Protein 4P6W (pdb70)

B-factor: mean 37.81, std 11.66, range [19.41, 96.84]

CATH classification: 1.10.565.10

Secondary structure (DSSP, 8-state):
---S--HHHHHHHHPPPPPP-----SS---HHHHHHHHHHHHHHHHHHHHHHHHTSTTGGGS-HHHHHHHHHHHHHHHHHHHHHHHHHHH-SSS-EEEETTEEE-TTGGGSTT-HHHHHHHHHHHHHHHHTT--HHHHHHHHHHHHTSEE-TT--TTHHHHHHHHHHHHHHHHHHHHHSSS-GGGHHHHHHHHHHHHHHHHHHHHHHHHHHHHHHH-TTS-----HHHHHHHHHHHHHHHHT--EE--SS--/--HHHHHHHS--

Solvent-accessible surface area: 13454 Å² total; per-residue (Å²): 183,115,176,92,121,53,41,10,47,62,1,76,126,36,36,57,150,72,50,137,14,66,18,73,89,101,72,115,55,47,11,119,62,2,28,27,22,35,26,84,5,10,2,104,30,2,67,27,8,2,161,9,0,28,43,3,68,23,2,134,115,5,74,38,43,4,8,12,20,0,3,7,8,1,13,23,6,4,28,6,0,17,10,0,22,32,3,27,140,107,36,121,70,53,29,0,27,19,0,45,51,0,62,2,68,126,127,45,2,104,39,91,75,9,122,90,27,3,79,70,30,15,80,0,12,66,24,0,106,143,10,92,2,30,87,54,0,4,2,0,0,10,0,2,3,0,2,10,8,8,24,107,130,21,17,140,25,55,143,57,0,72,113,13,34,124,56,2,30,152,16,0,21,48,3,7,103,71,60,176,53,99,89,98,80,35,201,105,26,43,103,59,0,2,78,3,7,9,29,1,23,115,10,15,89,50,15,6,94,48,18,23,115,12,57,106,49,201,110,33,78,21,115,38,19,101,3,5,24,42,0,0,80,33,2,45,66,41,72,94,122,34,52,45,92,92,38,50,55,68,115,240,104,6,62,43,1,94,123,19,7,98,98,178

Foldseek 3Di:
DDPDDALLVQLVVLDDDFDALPQDPVDDDAPQSLQQSLQVSLLVVLVSVLSSQVSRPLLVVFDPVQNVQLSLVQSLLLLLLVQLVCVLPPDPFQWTPSGPNDIGHPVNCPHPPRVVLSVLSSVNNVLCNVLVDDPSLSSLLSVLSSLFKAWPVGGPPRVSSVVSNVVSLVSNLVSLVVDDDDDVCSVVSSVSSLVSSQCSVVSSVVNLVVVLVVLPDPPSPHDHDPSVNVSNVVCVVCVVVVGMDGRHPPDD/DVVVVVVVVPDD

Nearest PDB structures (foldseek):
  4p6w-assembly1_A  TM=1.004E+00  e=7.792E-40  Homo s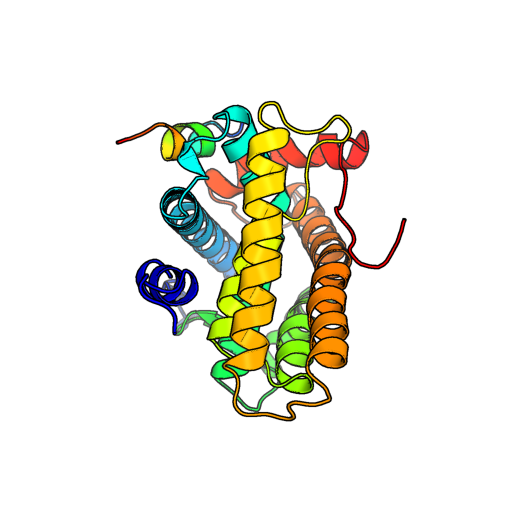apiens
  4udc-assembly1_A  TM=9.865E-01  e=4.405E-35  Homo sapiens
  6el9-assembly1_A  TM=9.871E-01  e=2.193E-34  Homo sapiens
  5nfp-assembly1_A  TM=9.874E-01  e=2.193E-34  Homo sapiens
  7prx-assembly1_A  TM=9.870E-01  e=2.537E-34  Homo sapiens

Sequence (264 aa):
PQLTPTLVSLLEVIEPEVLYAGYDSSVPDSTWRIMTTLNMLGGRQVIAAVKWAKAIPGFRNLHLDDQMTLLQYSWMALMAFALGWRSYRQSSANLLYFAPDLIINEQRMTLPCMYDQCKHMLYVSSELHRLQVSYEEYLCMKVLLLLSTIPKDGLKSQELFDEIRMTYIKELGAAIVAREGNSSQNWQRFYQLTKLLDSMHEVVENLLNYCFQTFLDKTMSIEFPEMLAEIITNQIPKYSNGNIKKLLFHQKANALLRYLLDKD

GO terms:
  GO:0005634 nucleus (C, IDA)
  GO:0001228 DNA-binding transcription activator activity, RNA polymerase II-specific (F, IDA)
  GO:0071385 cellular response to glucocorticoid stimulus (P, IDA)
  GO:1902895 positive regulation of miRNA transcription (P, IDA)
  GO:1990837 sequence-specific double-stranded DNA binding (F, IDA)
  GO:0019901 protein kinase binding (F, IPI)
  GO:0000977 RNA polymerase II transcription regulatory region sequence-specific DNA binding (F, IDA)
  GO:0000978 RNA polymerase II cis-regulatory region sequence-specific DNA binding (F, IDA)
  GO:0001227 DNA-binding transcription repressor activity, RNA polymerase II-specific (F, IDA)
  GO:0045944 positive regulation of transcription by RNA polymerase II (P, IDA)
  GO:0000122 negative regulation of transcription by RNA polymerase II (P, IDA)
  GO:0005515 protein binding (F, IPI)
  GO:0004879 nuclear receptor activity (F, IDA)
  GO:0005496 steroid binding (F, IDA)
  GO:0005737 cytoplasm (C, IDA)
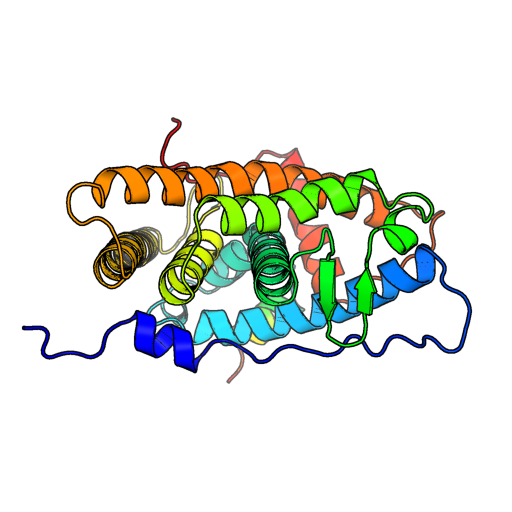  GO:0016607 nuclear speck (C, IDA)
  GO:0003700 DNA-binding transcription factor activity (F, IDA)
  GO:0006355 regulation of DNA-templated transcription (P, IDA)
  GO:0071383 cellular response to steroid hormone stimulus (P, IDA)
  GO:1990239 steroid hormone binding (F, IDA)

Organism: Homo sapiens (NCBI:txid9606)

Radius of gyration: 18.35 Å; Cα contacts (8 Å, |Δi|>4): 291; chains: 2; bounding box: 51×47×44 Å

InterPro domains:
  IPR000536 Nuclear hormone receptor, ligand-binding domain [PF00104] (558-735)
  IPR000536 Nuclear hormone receptor, ligand-binding domain [PS51843] (524-758)
  IPR000536 Nuclear hormone receptor, ligand-binding domain [SM00430] (565-729)
  IPR001409 Glucocorticoid receptor [PF02155] (26-401)
  IPR001409 Glucocorticoid receptor [PR00528] (26-46)
  IPR001409 Glucocorticoid receptor [PR00528] (76-96)
  IPR001409 Glucocorticoid receptor [PR00528] (109-129)
  IPR001409 Glucocorticoid receptor [PR00528] (275-296)
  IPR001409 Glucocorticoid receptor [PR00528] (322-340)
  IPR001409 Glucocorticoid receptor [PR00528] (382-401)
  IPR001628 Zinc finger, nuclear hormone receptor-type [PF00105] (420-487)
  IPR001628 Zinc finger, nuclear hormone receptor-type [PR00047] (421-437)
  IPR001628 Zinc finger, nuclear hormone receptor-type [PR00047] (437-452)
  IPR001628 Zinc finger, nuclear hormone receptor-type [PR00047] (470-478)
  IPR001628 Zinc finger, nuclear hormone receptor-type [PR00047] (478-486)
  IPR001628 Zinc finger, nuclear hormone receptor-type [PS00031] (421-447)
  IPR001628 Zinc finger, nuclear hormone receptor-type [PS51030] (418-493)
  IPR001628 Zinc finger, nuclear hormone receptor-type [SM00399] (418-489)
  IPR001723 Nuclear hormone receptor [PR00398] (482-492)
  IPR001723 Nuclear hormone receptor [PR00398] (566-587)

Structure (mmCIF, N/CA/C/O backbone):
data_4P6W
#
_entry.id   4P6W
#
_cell.length_a   130.218
_cell.length_b   130.218
_cell.length_c   130.218
_cell.angle_alpha   90.000
_cell.angle_beta   90.000
_cell.angle_gamma   90.000
#
_symmetry.space_group_name_H-M   'P 2 3'
#
loop_
_entity.id
_entity.type
_entity.pdbx_description
1 polymer 'Glucocorticoid receptor'
2 polymer 'Nuclear receptor coactivator 2'
3 non-polymer 'MOMETASONE FUROATE'
4 water water
#
loop_
_atom_site.group_PDB
_atom_site.id
_atom_site.type_symbol
_atom_site.label_atom_id
_atom_site.label_alt_id
_atom_site.label_comp_id
_atom_site.label_asym_id
_atom_site.label_entity_id
_atom_site.label_seq_id
_atom_site.pdbx_PDB_ins_code
_atom_site.Cartn_x
_atom_site.Cartn_y
_atom_site.Cartn_z
_atom_site.occupancy
_atom_site.B_iso_or_equiv
_atom_site.auth_seq_id
_atom_site.auth_comp_id
_atom_site.auth_asym_id
_atom_site.auth_atom_id
_atom_site.pdbx_PDB_model_num
ATOM 1 N N . PRO A 1 1 ? 5.371 -77.561 -64.429 1.00 64.48 526 PRO A N 1
ATOM 2 C CA . PRO A 1 1 ? 4.466 -76.961 -65.417 1.00 59.07 526 PRO A CA 1
ATOM 3 C C . PRO A 1 1 ? 4.625 -75.446 -65.526 1.00 55.67 526 PRO A C 1
ATOM 4 O O . PRO A 1 1 ? 3.735 -74.782 -66.058 1.00 56.84 526 PRO A O 1
ATOM 8 N N . GLN A 1 2 ? 5.732 -74.904 -65.025 1.00 49.00 527 GLN A N 1
ATOM 9 C CA . GLN A 1 2 ? 5.968 -73.470 -65.143 1.00 45.24 527 GLN A CA 1
ATOM 10 C C . GLN A 1 2 ? 6.729 -73.178 -66.431 1.00 41.29 527 GLN A C 1
ATOM 11 O O . GLN A 1 2 ? 7.772 -73.775 -66.697 1.00 38.20 527 GLN A O 1
ATOM 17 N N . LEU A 1 3 ? 6.196 -72.261 -67.232 1.00 37.86 528 LEU A N 1
ATOM 18 C CA . LEU A 1 3 ? 6.778 -71.962 -68.533 1.00 34.68 528 LEU A CA 1
ATOM 19 C C . LEU A 1 3 ? 7.558 -70.652 -68.514 1.00 31.57 528 LEU A C 1
ATOM 20 O O . LEU A 1 3 ? 8.076 -70.214 -69.540 1.00 34.75 528 LEU A O 1
ATOM 25 N N . THR A 1 4 ? 7.639 -70.035 -67.339 1.00 31.77 529 THR A N 1
ATOM 26 C CA . THR A 1 4 ? 8.356 -68.776 -67.163 1.00 34.28 529 THR A CA 1
ATOM 27 C C . THR A 1 4 ? 9.496 -68.956 -66.158 1.00 30.38 529 THR A C 1
ATOM 28 O O . THR A 1 4 ? 9.481 -69.906 -65.378 1.00 31.03 529 THR A O 1
ATOM 32 N N . PRO A 1 5 ? 10.493 -68.052 -66.178 1.00 31.21 530 PRO A N 1
ATOM 33 C CA . PRO A 1 5 ? 11.581 -68.178 -65.201 1.00 29.89 530 PRO A CA 1
ATOM 34 C C . PRO A 1 5 ? 11.095 -67.867 -63.791 1.00 33.16 530 PRO A C 1
ATOM 35 O O . PRO A 1 5 ? 10.245 -66.995 -63.628 1.00 27.80 530 PRO A O 1
ATOM 39 N N . THR A 1 6 ? 11.624 -68.562 -62.790 1.00 28.92 531 THR A N 1
ATOM 40 C CA . THR A 1 6 ? 11.240 -68.290 -61.411 1.00 30.76 531 THR A CA 1
ATOM 41 C C . THR A 1 6 ? 11.838 -66.969 -60.940 1.00 32.35 531 THR A C 1
ATOM 42 O O . THR A 1 6 ? 12.940 -66.598 -61.340 1.00 25.19 531 THR A O 1
ATOM 46 N N . LEU A 1 7 ? 11.105 -66.257 -60.092 1.00 28.15 532 LEU A N 1
ATOM 47 C CA . LEU A 1 7 ? 11.612 -65.018 -59.521 1.00 30.28 532 LEU A CA 1
ATOM 48 C C . LEU A 1 7 ? 12.863 -65.266 -58.692 1.00 31.63 532 LEU A C 1
ATOM 49 O O . LEU A 1 7 ? 13.787 -64.456 -58.696 1.00 31.42 532 LEU A O 1
ATOM 54 N N . VAL A 1 8 ? 12.895 -66.392 -57.989 1.00 27.80 533 VAL A N 1
ATOM 55 C CA . VAL A 1 8 ? 14.032 -66.696 -57.128 1.00 30.61 533 VAL A CA 1
ATOM 56 C C . VAL A 1 8 ? 15.307 -66.903 -57.953 1.00 33.53 533 VAL A C 1
ATOM 57 O O . VAL A 1 8 ? 16.403 -66.597 -57.485 1.00 29.09 533 VAL A O 1
ATOM 61 N N . SER A 1 9 ? 15.167 -67.391 -59.185 1.00 29.91 534 SER A N 1
ATOM 62 C CA . SER A 1 9 ? 16.332 -67.566 -60.046 1.00 31.34 534 SER A CA 1
ATOM 63 C C . SER A 1 9 ? 16.917 -66.198 -60.391 1.00 28.79 534 SER A C 1
ATOM 64 O O . SER A 1 9 ? 18.131 -66.052 -60.527 1.00 30.28 534 SER A O 1
ATOM 67 N N . LEU A 1 10 ? 16.052 -65.195 -60.513 1.00 24.38 535 LEU A N 1
ATOM 68 C CA . LEU A 1 10 ? 16.506 -63.823 -60.725 1.00 26.88 535 LEU A CA 1
ATOM 69 C C . LEU A 1 10 ? 17.188 -63.275 -59.475 1.00 31.98 535 LEU A C 1
ATOM 70 O O . LEU A 1 10 ? 18.220 -62.609 -59.565 1.00 26.34 535 LEU A O 1
ATOM 75 N N . LEU A 1 11 ? 16.592 -63.529 -58.313 1.00 27.29 536 LEU A N 1
ATOM 76 C CA . LEU A 1 11 ? 17.145 -63.034 -57.057 1.00 27.21 536 LEU A CA 1
ATOM 77 C C . LEU A 1 11 ? 18.554 -63.578 -56.844 1.00 27.07 536 LEU A C 1
ATOM 78 O O . LEU A 1 11 ? 19.417 -62.889 -56.304 1.00 28.93 536 LEU A O 1
ATOM 83 N N . GLU A 1 12 ? 18.783 -64.813 -57.282 1.00 26.53 537 GLU A N 1
ATOM 84 C CA . GLU A 1 12 ? 20.109 -65.416 -57.196 1.00 31.44 537 GLU A CA 1
ATOM 85 C C . GLU A 1 12 ? 21.121 -64.647 -58.040 1.00 33.59 537 GLU A C 1
ATOM 86 O O . GLU A 1 12 ? 22.282 -64.512 -57.661 1.00 30.82 537 GLU A O 1
ATOM 92 N N . VAL A 1 13 ? 20.670 -64.129 -59.177 1.00 30.54 538 VAL A N 1
ATOM 93 C CA . VAL A 1 13 ? 21.554 -63.425 -60.101 1.00 33.30 538 VAL A CA 1
ATOM 94 C C . VAL A 1 13 ? 21.916 -62.025 -59.603 1.00 31.77 538 VAL A C 1
ATOM 95 O O . VAL A 1 13 ? 23.059 -61.591 -59.742 1.00 34.41 538 VAL A O 1
ATOM 99 N N . ILE A 1 14 ? 20.961 -61.322 -59.001 1.00 28.11 539 ILE A N 1
ATOM 100 C CA . ILE A 1 14 ? 21.209 -59.943 -58.586 1.00 27.06 539 ILE A CA 1
ATOM 101 C C . ILE A 1 14 ? 21.762 -59.811 -57.164 1.00 28.95 539 ILE A C 1
ATOM 102 O O . ILE A 1 14 ? 22.042 -58.702 -56.712 1.00 30.86 539 ILE A O 1
ATOM 107 N N . GLU A 1 15 ? 21.922 -60.928 -56.461 1.00 27.93 540 GLU A N 1
ATOM 108 C CA . GLU A 1 15 ? 22.501 -60.891 -55.119 1.00 30.54 540 GLU A CA 1
ATOM 109 C C . GLU A 1 15 ? 23.953 -60.409 -55.181 1.00 31.99 540 GLU A C 1
ATOM 110 O O . GLU A 1 15 ? 24.789 -61.037 -55.829 1.00 34.64 540 GLU A O 1
ATOM 116 N N . PRO A 1 16 ? 24.256 -59.286 -54.511 1.00 35.21 541 PRO A N 1
ATOM 117 C CA . PRO A 1 16 ? 25.604 -58.708 -54.588 1.00 37.34 541 PRO A CA 1
ATOM 118 C C . PRO A 1 16 ? 26.667 -59.565 -53.904 1.00 35.74 541 PRO A C 1
ATOM 119 O O . PRO A 1 16 ? 26.361 -60.303 -52.968 1.00 32.71 541 PRO A O 1
ATOM 123 N N . GLU A 1 17 ? 27.904 -59.469 -54.382 1.00 37.95 542 GLU A N 1
ATOM 124 C CA . GLU A 1 17 ? 29.010 -60.220 -53.795 1.00 38.91 542 GLU A CA 1
ATOM 125 C C . GLU A 1 17 ? 29.378 -59.683 -52.418 1.00 32.52 542 GLU A C 1
ATOM 126 O O . GLU A 1 17 ? 29.112 -58.524 -52.103 1.00 32.50 542 GLU A O 1
ATOM 132 N N . VAL A 1 18 ? 29.996 -60.534 -51.606 1.00 35.73 543 VAL A N 1
ATOM 133 C CA . VAL A 1 18 ? 30.420 -60.152 -50.266 1.00 34.58 543 VAL A CA 1
ATOM 134 C C . VAL A 1 18 ? 31.572 -59.150 -50.326 1.00 31.99 543 VAL A C 1
ATOM 135 O O . VAL A 1 18 ? 32.548 -59.353 -51.046 1.00 34.42 543 VAL A O 1
ATOM 139 N N . LEU A 1 19 ? 31.442 -58.066 -49.570 1.00 29.47 544 LEU A N 1
ATOM 140 C CA . LEU A 1 19 ? 32.453 -57.016 -49.543 1.00 31.52 544 LEU A CA 1
ATOM 141 C C . LEU A 1 19 ? 33.472 -57.231 -48.429 1.00 34.31 544 LEU A C 1
ATOM 142 O O . LEU A 1 19 ? 33.162 -57.826 -47.395 1.00 28.05 544 LEU A O 1
ATOM 147 N N . TYR A 1 20 ? 34.687 -56.738 -48.647 1.00 32.99 545 TYR A N 1
ATOM 148 C CA . TYR A 1 20 ? 35.736 -56.794 -47.636 1.00 32.66 545 TYR A CA 1
ATOM 149 C C . TYR A 1 20 ? 35.724 -55.530 -46.788 1.00 31.60 545 TYR A C 1
ATOM 150 O O . TYR A 1 20 ? 35.395 -54.450 -47.274 1.00 30.62 545 TYR A O 1
ATOM 159 N N . ALA A 1 21 ? 36.079 -55.667 -45.516 1.00 29.42 546 ALA A N 1
ATOM 160 C CA . ALA A 1 21 ? 36.041 -54.537 -44.595 1.00 28.20 546 ALA A CA 1
ATOM 161 C C . ALA A 1 21 ? 37.289 -53.667 -44.714 1.00 31.19 546 ALA A C 1
ATOM 162 O O . ALA A 1 21 ? 37.244 -52.465 -44.452 1.00 30.95 546 ALA A O 1
ATOM 164 N N . GLY A 1 22 ? 38.399 -54.277 -45.113 1.00 33.50 547 GLY A N 1
ATOM 165 C CA . GLY A 1 22 ? 39.666 -53.574 -45.181 1.00 35.55 547 GLY A CA 1
ATOM 166 C C . GLY A 1 22 ? 40.226 -53.313 -43.794 1.00 40.52 547 GLY A C 1
ATOM 167 O O . GLY A 1 22 ? 40.915 -52.319 -43.567 1.00 37.11 547 GLY A O 1
ATOM 168 N N . TYR A 1 23 ? 39.925 -54.215 -42.866 1.00 33.48 548 TYR A N 1
ATOM 169 C CA . TYR A 1 23 ? 40.362 -54.083 -41.480 1.00 36.83 548 TYR A CA 1
ATOM 170 C C . TYR A 1 23 ? 41.842 -54.418 -41.327 1.00 37.27 548 TYR A C 1
ATOM 171 O O . TYR A 1 23 ? 42.299 -55.480 -41.754 1.00 36.59 548 TYR A O 1
ATOM 180 N N . ASP A 1 24 ? 42.587 -53.506 -40.712 1.00 39.78 549 ASP A N 1
ATOM 181 C CA . ASP A 1 24 ? 43.995 -53.738 -40.412 1.00 38.48 549 ASP A CA 1
ATOM 182 C C . ASP A 1 24 ? 44.130 -54.556 -39.133 1.00 39.56 549 ASP A C 1
ATOM 183 O O . ASP A 1 24 ? 43.802 -54.079 -38.046 1.00 39.22 549 ASP A O 1
ATOM 188 N N . SER A 1 25 ? 44.610 -55.787 -39.265 1.00 39.32 550 SER A N 1
ATOM 189 C CA . SER A 1 25 ? 44.728 -56.682 -38.119 1.00 45.09 550 SER A CA 1
ATOM 190 C C . SER A 1 25 ? 46.171 -56.816 -37.631 1.00 42.09 550 SER A C 1
ATOM 191 O O . SER A 1 25 ? 46.473 -57.675 -36.802 1.00 43.28 550 SER A O 1
ATOM 194 N N . SER A 1 26 ? 47.058 -55.968 -38.145 1.00 44.44 551 SER A N 1
ATOM 195 C CA . SER A 1 26 ? 48.458 -55.983 -37.724 1.00 47.22 551 SER A CA 1
ATOM 196 C C . SER A 1 26 ? 48.646 -55.146 -36.461 1.00 47.30 551 SER A C 1
ATOM 197 O O . SER A 1 26 ? 49.739 -55.071 -35.903 1.00 49.53 551 SER A O 1
ATOM 200 N N . VAL A 1 27 ? 47.559 -54.523 -36.022 1.00 42.05 552 VAL A N 1
ATOM 201 C CA . VAL A 1 27 ? 47.555 -53.645 -34.862 1.00 43.83 552 VAL A CA 1
ATOM 202 C C . VAL A 1 27 ? 46.465 -54.143 -33.908 1.00 42.09 552 VAL A C 1
ATOM 203 O O . VAL A 1 27 ? 45.439 -54.642 -34.366 1.00 40.34 552 VAL A O 1
ATOM 207 N N . PRO A 1 28 ? 46.695 -54.053 -32.582 1.00 40.38 553 PRO A N 1
ATOM 208 C CA . PRO A 1 28 ? 45.708 -54.552 -31.612 1.00 36.51 553 PRO A CA 1
ATOM 209 C C . PRO A 1 28 ? 44.290 -54.021 -31.821 1.00 40.43 553 PRO A C 1
ATOM 210 O O . PRO A 1 28 ? 44.104 -52.867 -32.214 1.00 35.82 553 PRO A O 1
ATOM 214 N N . ASP A 1 29 ? 43.304 -54.875 -31.560 1.00 37.63 554 ASP A N 1
ATOM 215 C CA . ASP A 1 29 ? 41.904 -54.502 -31.695 1.00 36.10 554 ASP A CA 1
ATOM 216 C C . ASP A 1 29 ? 41.511 -53.430 -30.695 1.00 39.81 554 ASP A C 1
ATOM 217 O O . ASP A 1 29 ? 42.156 -53.246 -29.664 1.00 36.76 554 ASP A O 1
ATOM 222 N N . SER A 1 30 ? 40.439 -52.727 -31.025 1.00 32.84 555 SER A N 1
ATOM 223 C CA . SER A 1 30 ? 39.779 -51.813 -30.112 1.00 32.88 555 SER A CA 1
ATOM 224 C C . SER A 1 30 ? 38.336 -51.747 -30.565 1.00 34.76 555 SER A C 1
ATOM 225 O O . SER A 1 30 ? 38.050 -51.933 -31.748 1.00 34.08 555 SER A O 1
ATOM 228 N N . THR A 1 31 ? 37.424 -51.495 -29.638 1.00 35.15 556 THR A N 1
ATOM 229 C CA . THR A 1 31 ? 36.017 -51.424 -29.989 1.00 36.55 556 THR A CA 1
ATOM 230 C C . THR A 1 31 ? 35.774 -50.292 -30.988 1.00 38.33 556 THR A C 1
ATOM 231 O O . THR A 1 31 ? 35.048 -50.467 -31.967 1.00 35.28 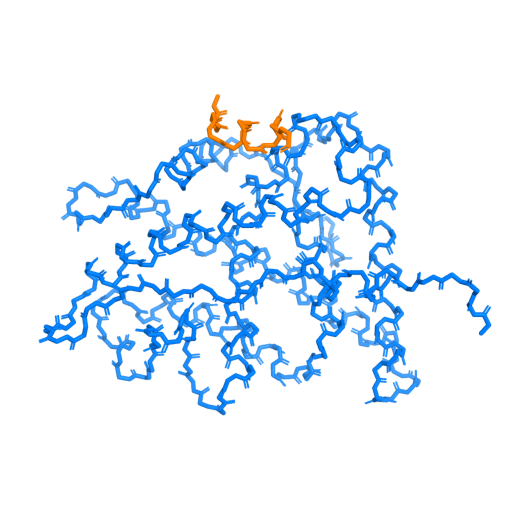556 THR A O 1
ATOM 235 N N . TRP A 1 32 ? 36.407 -49.146 -30.748 1.00 35.28 557 TRP A N 1
ATOM 236 C CA . TRP A 1 32 ? 36.255 -47.980 -31.619 1.00 34.27 557 TRP A CA 1
ATOM 237 C C . TRP A 1 32 ? 36.653 -48.275 -33.058 1.00 31.15 557 TRP A C 1
ATOM 238 O O . TRP A 1 32 ? 35.941 -47.913 -33.995 1.00 35.58 557 TRP A O 1
ATOM 249 N N . ARG A 1 33 ? 37.796 -48.929 -33.227 1.00 27.56 558 ARG A N 1
ATOM 250 C CA . ARG A 1 33 ? 38.312 -49.233 -34.552 1.00 31.34 558 ARG A CA 1
ATOM 251 C C . ARG A 1 33 ? 37.384 -50.185 -35.296 1.00 36.78 558 ARG A C 1
ATOM 252 O O . ARG A 1 33 ? 37.096 -49.991 -36.477 1.00 28.86 558 ARG A O 1
ATOM 260 N N . ILE A 1 34 ? 36.916 -51.211 -34.593 1.00 32.46 559 ILE A N 1
ATOM 261 C CA . ILE A 1 34 ? 36.018 -52.194 -35.183 1.00 31.00 559 ILE A CA 1
ATOM 262 C C . ILE A 1 34 ? 34.690 -51.565 -35.598 1.00 28.75 559 ILE A C 1
ATOM 263 O O . ILE A 1 34 ? 34.221 -51.783 -36.715 1.00 34.60 559 ILE A O 1
ATOM 268 N N . MET A 1 35 ? 34.096 -50.775 -34.708 1.00 27.77 560 MET A N 1
ATOM 269 C CA . MET A 1 35 ? 32.818 -50.128 -34.992 1.00 30.43 560 MET A CA 1
ATOM 270 C C . MET A 1 35 ? 32.906 -49.170 -36.177 1.00 34.56 560 MET A C 1
ATOM 271 O O . MET A 1 35 ? 32.032 -49.163 -37.044 1.00 30.05 560 MET A O 1
ATOM 276 N N . THR A 1 36 ? 33.961 -48.362 -36.217 1.00 31.16 561 THR A N 1
ATOM 277 C CA . THR A 1 36 ? 34.158 -47.442 -37.332 1.00 31.11 561 THR A CA 1
ATOM 278 C C . THR A 1 36 ? 34.299 -48.207 -38.643 1.00 29.28 561 THR A C 1
ATOM 279 O O . THR A 1 36 ? 33.658 -47.871 -39.639 1.00 30.40 561 THR A O 1
ATOM 283 N N . THR A 1 37 ? 35.127 -49.246 -38.630 1.00 25.12 562 THR A N 1
ATOM 284 C CA . THR A 1 37 ? 35.356 -50.059 -39.817 1.00 29.27 562 THR A CA 1
ATOM 285 C C . THR A 1 37 ? 34.064 -50.724 -40.294 1.00 34.54 562 THR A C 1
ATOM 286 O O . THR A 1 37 ? 33.818 -50.833 -41.496 1.00 30.07 562 THR A O 1
ATOM 290 N N . LEU A 1 38 ? 33.235 -51.153 -39.350 1.00 29.46 563 LEU A N 1
ATOM 291 C CA . LEU A 1 38 ? 31.971 -51.796 -39.694 1.00 30.62 563 LEU A CA 1
ATOM 292 C C . LEU A 1 38 ? 30.970 -50.782 -40.241 1.00 29.37 563 LEU A C 1
ATOM 293 O O . LEU A 1 38 ? 30.211 -51.091 -41.157 1.00 29.71 563 LEU A O 1
ATOM 298 N N . ASN A 1 39 ? 30.974 -49.575 -39.684 1.00 26.43 564 ASN A N 1
ATOM 299 C CA . ASN A 1 39 ? 30.127 -48.501 -40.193 1.00 31.76 564 ASN A CA 1
ATOM 300 C C . ASN A 1 39 ? 30.453 -48.162 -41.642 1.00 31.58 564 ASN A C 1
ATOM 301 O O . ASN A 1 39 ? 29.554 -47.971 -42.458 1.00 28.33 564 AS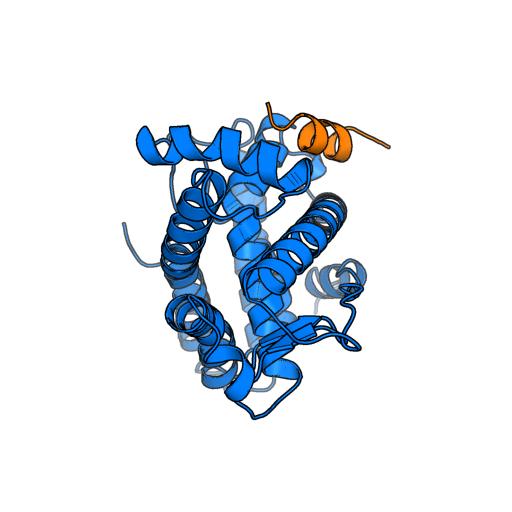N A O 1
ATOM 306 N N . MET A 1 40 ? 31.742 -48.087 -41.958 1.00 31.77 565 MET A N 1
ATOM 307 C CA . MET A 1 40 ? 32.169 -47.793 -43.321 1.00 30.45 565 MET A CA 1
ATOM 308 C C . MET A 1 40 ? 31.791 -48.941 -44.250 1.00 31.50 565 MET A C 1
ATOM 309 O O . MET A 1 40 ? 31.339 -48.716 -45.371 1.00 28.87 565 MET A O 1
ATOM 314 N N . LEU A 1 41 ? 31.972 -50.171 -43.776 1.00 29.62 566 LEU A N 1
ATOM 315 C CA . LEU A 1 41 ? 31.560 -51.348 -44.533 1.00 28.60 566 LEU A CA 1
ATOM 316 C C . LEU A 1 41 ? 30.052 -51.318 -44.762 1.00 28.14 566 LEU A C 1
ATOM 317 O O . LEU A 1 41 ? 29.576 -51.605 -45.860 1.00 29.08 566 LEU A O 1
ATOM 322 N N . GLY A 1 42 ? 29.312 -50.953 -43.720 1.00 28.79 567 GLY A N 1
ATOM 323 C CA . GLY A 1 42 ? 27.864 -50.868 -43.787 1.00 29.34 567 GLY A CA 1
ATOM 324 C C . GLY A 1 42 ? 27.394 -49.883 -44.834 1.00 30.65 567 GLY A C 1
ATOM 325 O O . GLY A 1 42 ? 26.469 -50.170 -45.591 1.00 28.20 567 GLY A O 1
ATOM 326 N N . GLY A 1 43 ? 28.038 -48.720 -44.878 1.00 26.71 568 GLY A N 1
ATOM 327 C CA . GLY A 1 43 ? 27.726 -47.709 -45.873 1.00 28.55 568 GLY A CA 1
ATOM 328 C C . GLY A 1 43 ? 27.814 -48.257 -47.286 1.00 27.46 568 GLY A C 1
ATOM 329 O O . GLY A 1 43 ? 26.939 -48.011 -48.113 1.00 29.98 568 GLY A O 1
ATOM 330 N N . ARG A 1 44 ? 28.865 -49.022 -47.557 1.00 25.65 569 ARG A N 1
ATOM 331 C CA . ARG A 1 44 ? 29.076 -49.603 -48.877 1.00 26.44 569 ARG A CA 1
ATOM 332 C C . ARG A 1 44 ? 28.102 -50.747 -49.164 1.00 31.71 569 ARG A C 1
ATOM 333 O O . ARG A 1 44 ? 27.682 -50.942 -50.305 1.00 25.02 569 ARG A O 1
ATOM 341 N N . GLN A 1 45 ? 27.746 -51.503 -48.131 1.00 26.18 570 GLN A N 1
ATOM 342 C CA . GLN A 1 45 ? 26.771 -52.576 -48.294 1.00 26.85 570 GLN A CA 1
ATOM 343 C C . GLN A 1 45 ? 25.395 -52.006 -48.623 1.00 22.90 570 GLN A C 1
ATOM 344 O O . GLN A 1 45 ? 24.648 -52.577 -49.420 1.00 27.45 570 GLN A O 1
ATOM 350 N N . VAL A 1 46 ? 25.068 -50.878 -48.002 1.00 22.73 571 VAL A N 1
ATOM 351 C CA . VAL A 1 46 ? 23.788 -50.220 -48.232 1.00 27.21 571 VAL A CA 1
ATOM 352 C C . VAL A 1 46 ? 23.731 -49.642 -49.646 1.00 30.50 571 VAL A C 1
ATOM 353 O O . VAL A 1 46 ? 22.698 -49.711 -50.308 1.00 27.67 571 VAL A O 1
ATOM 357 N N . ILE A 1 47 ? 24.845 -49.088 -50.116 1.00 27.67 572 ILE A N 1
ATOM 358 C CA . ILE A 1 47 ? 24.920 -48.602 -51.491 1.00 28.56 572 ILE A CA 1
ATOM 359 C C . ILE A 1 47 ? 24.686 -49.758 -52.463 1.00 27.68 572 ILE A C 1
ATOM 360 O O . ILE A 1 47 ? 23.938 -49.626 -53.433 1.00 27.65 572 ILE A O 1
ATOM 365 N N . ALA A 1 48 ? 25.309 -50.897 -52.183 1.00 24.34 573 ALA A N 1
ATOM 366 C CA . ALA A 1 48 ? 25.111 -52.097 -52.988 1.00 27.42 573 ALA A CA 1
ATOM 367 C C . ALA A 1 48 ? 23.659 -52.579 -52.915 1.00 28.00 573 ALA A C 1
ATOM 368 O O . ALA A 1 48 ? 23.141 -53.166 -53.867 1.00 26.83 573 ALA A O 1
ATOM 370 N N . ALA A 1 49 ? 23.007 -52.324 -51.786 1.00 27.59 574 ALA A N 1
ATOM 371 C CA . ALA A 1 49 ? 21.618 -52.724 -51.594 1.00 29.47 574 ALA A CA 1
ATOM 372 C C . ALA A 1 49 ? 20.668 -51.889 -52.451 1.00 31.01 574 ALA A C 1
ATOM 373 O O . ALA A 1 49 ? 19.627 -52.376 -52.888 1.00 26.93 574 ALA A O 1
ATOM 375 N N . VAL A 1 50 ? 21.026 -50.630 -52.687 1.00 28.51 575 VAL A N 1
ATOM 376 C CA . VAL A 1 50 ? 20.228 -49.772 -53.558 1.00 28.76 575 VAL A CA 1
ATOM 377 C C . VAL A 1 50 ? 20.203 -50.332 -54.975 1.00 30.98 575 VAL A C 1
ATOM 378 O O . VAL A 1 50 ? 19.138 -50.450 -55.584 1.00 33.31 575 VAL A O 1
ATOM 382 N N . LYS A 1 51 ? 21.378 -50.685 -55.490 1.00 29.62 576 LYS A N 1
ATOM 383 C CA . LYS A 1 51 ? 21.490 -51.289 -56.814 1.00 31.36 576 LYS A CA 1
ATOM 384 C C . LYS A 1 51 ? 20.714 -52.601 -56.879 1.00 32.11 576 LYS A C 1
ATOM 385 O O . LYS A 1 51 ? 20.057 -52.902 -57.877 1.00 29.90 576 LYS A O 1
ATOM 391 N N . TRP A 1 52 ? 20.802 -53.375 -55.804 1.00 26.24 577 TRP A N 1
ATOM 392 C CA . TRP A 1 52 ? 20.057 -54.620 -55.672 1.00 26.74 577 TRP A CA 1
ATOM 393 C C . TRP A 1 52 ? 18.550 -54.377 -55.758 1.00 25.29 577 TRP A C 1
ATOM 394 O O . TRP A 1 52 ? 17.858 -55.011 -56.554 1.00 28.47 577 TRP A O 1
ATOM 405 N N . ALA A 1 53 ? 18.054 -53.449 -54.946 1.00 24.56 578 ALA A N 1
ATOM 406 C CA . ALA A 1 53 ? 16.629 -53.131 -54.920 1.00 26.57 578 ALA A CA 1
ATOM 407 C C . ALA A 1 53 ? 16.119 -52.704 -56.294 1.00 31.07 578 ALA A C 1
ATOM 408 O O . ALA A 1 53 ? 15.042 -53.120 -56.717 1.00 26.53 578 ALA A O 1
ATOM 410 N N . LYS A 1 54 ? 16.899 -51.889 -56.997 1.00 27.73 579 LYS A N 1
ATOM 411 C CA . LYS A 1 54 ? 16.491 -51.397 -58.309 1.00 28.78 579 LYS A CA 1
ATOM 412 C C . LYS A 1 54 ? 16.405 -52.515 -59.347 1.00 27.60 579 LYS A C 1
ATOM 413 O O . LYS A 1 54 ? 15.784 -52.345 -60.394 1.00 29.34 579 LYS A O 1
ATOM 419 N N . ALA A 1 55 ? 17.015 -53.657 -59.053 1.00 23.88 580 ALA A N 1
ATOM 420 C CA . ALA A 1 55 ? 16.981 -54.792 -59.970 1.00 28.47 580 ALA A CA 1
ATOM 421 C C . ALA A 1 55 ? 15.808 -55.732 -59.677 1.00 28.98 580 ALA A C 1
ATOM 422 O O . ALA A 1 55 ? 15.576 -56.692 -60.409 1.00 26.70 580 ALA A O 1
ATOM 424 N N . ILE A 1 56 ? 15.076 -55.457 -58.603 1.00 25.99 581 ILE A N 1
ATOM 425 C CA . ILE A 1 56 ? 13.865 -56.210 -58.283 1.00 27.65 581 ILE A CA 1
ATOM 426 C C . ILE A 1 56 ? 12.729 -55.717 -59.166 1.00 25.20 581 ILE A C 1
ATOM 427 O O . ILE A 1 56 ? 12.337 -54.554 -59.065 1.00 25.66 581 ILE A O 1
ATOM 432 N N . PRO A 1 57 ? 12.198 -56.591 -60.038 1.00 27.13 582 PRO A N 1
ATOM 433 C CA . PRO A 1 57 ? 11.173 -56.137 -60.989 1.00 30.27 582 PRO A CA 1
ATOM 434 C C . PRO A 1 57 ? 9.991 -55.464 -60.296 1.00 27.16 582 PRO A C 1
ATOM 435 O O . PRO A 1 57 ? 9.415 -56.017 -59.360 1.00 26.79 582 PRO A O 1
ATOM 439 N N . GLY A 1 58 ? 9.670 -54.252 -60.739 1.00 28.91 583 GLY A N 1
ATOM 440 C CA . GLY A 1 58 ? 8.586 -53.487 -60.154 1.00 27.88 583 GLY A CA 1
ATOM 441 C C . GLY A 1 58 ? 9.031 -52.402 -59.191 1.00 26.37 583 GLY A C 1
ATOM 442 O O . GLY A 1 58 ? 8.359 -51.380 -59.062 1.00 26.73 583 GLY A O 1
ATOM 443 N N . PHE A 1 59 ? 10.157 -52.615 -58.515 1.00 28.24 584 PHE A N 1
ATOM 444 C CA . PHE A 1 59 ? 10.614 -51.665 -57.502 1.00 25.61 584 PHE A CA 1
ATOM 445 C C . PHE A 1 59 ? 10.822 -50.270 -58.085 1.00 24.83 584 PHE A C 1
ATOM 446 O O . PHE A 1 59 ? 10.416 -49.277 -57.483 1.00 23.84 584 PHE A O 1
ATOM 454 N N . ARG A 1 60 ? 11.438 -50.197 -59.262 1.00 28.03 585 ARG A N 1
ATOM 455 C CA . ARG A 1 60 ? 11.698 -48.906 -59.896 1.00 34.51 585 ARG A CA 1
ATOM 456 C C . ARG A 1 60 ? 10.421 -48.220 -60.386 1.00 33.77 585 ARG A C 1
ATOM 457 O O . ARG A 1 60 ? 10.426 -47.020 -60.668 1.00 33.63 585 ARG A O 1
ATOM 465 N N . ASN A 1 61 ? 9.329 -48.975 -60.480 1.00 33.63 586 ASN A N 1
ATOM 466 C CA . ASN A 1 61 ? 8.048 -48.408 -60.895 1.00 32.44 586 ASN A CA 1
ATOM 467 C C . ASN A 1 61 ? 7.314 -47.731 -59.744 1.00 34.51 586 ASN A C 1
ATOM 468 O O . ASN A 1 61 ? 6.364 -46.976 -59.960 1.00 32.84 586 ASN A O 1
ATOM 473 N N . LEU A 1 62 ? 7.750 -48.006 -58.519 1.00 28.66 587 LEU A N 1
ATOM 474 C CA . LEU A 1 62 ? 7.209 -47.314 -57.357 1.00 29.15 587 LEU A CA 1
ATOM 475 C C . LEU A 1 62 ? 7.598 -45.843 -57.434 1.00 32.54 587 LEU A C 1
ATOM 476 O O . LEU A 1 62 ? 8.580 -45.493 -58.091 1.00 29.17 587 LEU A O 1
ATOM 481 N N . HIS A 1 63 ? 6.829 -44.985 -56.772 1.00 30.25 588 HIS A N 1
ATOM 482 C CA . HIS A 1 63 ? 7.190 -43.579 -56.677 1.00 33.22 588 HIS A CA 1
ATOM 483 C C . HIS A 1 63 ? 8.571 -43.463 -56.038 1.00 38.89 588 HIS A C 1
ATOM 484 O O . HIS A 1 63 ? 8.903 -44.231 -55.137 1.00 30.22 588 HIS A O 1
ATOM 491 N N . LEU A 1 64 ? 9.380 -42.519 -56.512 1.00 37.75 589 LEU A N 1
ATOM 492 C CA . LEU A 1 64 ? 10.752 -42.391 -56.024 1.00 38.81 589 LEU A CA 1
ATOM 493 C C . LEU A 1 64 ? 10.806 -42.158 -54.514 1.00 33.37 589 LEU A C 1
ATOM 494 O O . LEU A 1 64 ? 11.702 -42.661 -53.836 1.00 34.14 589 LEU A O 1
ATOM 499 N N . ASP A 1 65 ? 9.848 -41.396 -53.993 1.00 34.21 590 ASP A N 1
ATOM 500 C CA . ASP A 1 65 ? 9.738 -41.188 -52.552 1.00 39.05 590 ASP A CA 1
ATOM 501 C C . ASP A 1 65 ? 9.506 -42.510 -51.820 1.00 37.84 590 ASP A C 1
ATOM 502 O O . ASP A 1 65 ? 9.991 -42.702 -50.705 1.00 32.81 590 ASP A O 1
ATOM 507 N N . ASP A 1 66 ? 8.759 -43.415 -52.449 1.00 35.85 591 ASP A N 1
ATOM 508 C CA . ASP A 1 66 ? 8.490 -44.729 -51.868 1.00 34.10 591 ASP A CA 1
ATOM 509 C C . ASP A 1 66 ? 9.742 -45.597 -51.845 1.00 31.39 591 ASP A C 1
ATOM 510 O O . ASP A 1 66 ? 10.019 -46.266 -50.850 1.00 29.59 591 ASP A O 1
ATOM 515 N N . GLN A 1 67 ? 10.482 -45.596 -52.951 1.00 31.22 592 GLN A N 1
ATOM 516 C CA . GLN A 1 67 ? 11.733 -46.343 -53.039 1.00 32.37 592 GLN A CA 1
ATOM 517 C C . GLN A 1 67 ? 12.678 -45.899 -51.940 1.00 31.87 592 GLN A C 1
ATOM 518 O O . GLN A 1 67 ? 13.338 -46.712 -51.297 1.00 31.87 592 GLN A O 1
ATOM 524 N N . MET A 1 68 ? 12.732 -44.589 -51.738 1.00 32.82 593 MET A N 1
ATOM 525 C CA . MET A 1 68 ? 13.588 -44.001 -50.727 1.00 33.73 593 MET A CA 1
ATOM 526 C C . MET A 1 68 ? 13.140 -44.419 -49.340 1.00 33.97 593 MET A C 1
ATOM 527 O O . MET A 1 68 ? 13.941 -44.870 -48.523 1.00 31.31 593 MET A O 1
ATOM 532 N N . THR A 1 69 ? 11.845 -44.269 -49.094 1.00 32.62 594 THR A N 1
ATOM 533 C CA . THR A 1 69 ? 11.251 -44.577 -47.803 1.00 33.09 594 THR A CA 1
ATOM 534 C C . THR A 1 69 ? 11.482 -46.032 -47.390 1.00 31.22 594 THR A C 1
ATOM 535 O O . THR A 1 69 ? 11.830 -46.312 -46.241 1.00 31.36 594 THR A O 1
ATOM 539 N N . LEU A 1 70 ? 11.303 -46.953 -48.332 1.00 29.71 595 LEU A N 1
ATOM 540 C CA . LEU A 1 70 ? 11.460 -48.376 -48.048 1.00 28.47 595 LEU A CA 1
ATOM 541 C C . LEU A 1 70 ? 12.890 -48.717 -47.635 1.00 29.34 595 LEU A C 1
ATOM 542 O O . LEU A 1 70 ? 13.108 -49.473 -46.687 1.00 26.83 595 LEU A O 1
ATOM 547 N N . LEU A 1 71 ? 13.861 -48.150 -48.341 1.00 25.94 596 LEU A N 1
ATOM 548 C CA . LEU A 1 71 ? 15.262 -48.411 -48.039 1.00 26.03 596 LEU A CA 1
ATOM 549 C C . LEU A 1 71 ? 15.685 -47.759 -46.722 1.00 25.74 596 LEU A C 1
ATOM 550 O O . LEU A 1 71 ? 16.488 -48.320 -45.980 1.00 28.61 596 LEU A O 1
ATOM 555 N N . GLN A 1 72 ? 15.132 -46.586 -46.427 1.00 26.53 597 GLN A N 1
ATOM 556 C CA . GLN A 1 72 ? 15.400 -45.916 -45.153 1.00 31.44 597 GLN A CA 1
ATOM 557 C C . GLN A 1 72 ? 14.885 -46.720 -43.963 1.00 34.91 597 GLN A C 1
ATOM 558 O O . GLN A 1 72 ? 15.539 -46.791 -42.921 1.00 30.04 597 GLN A O 1
ATOM 564 N N . TYR A 1 73 ? 13.703 -47.309 -44.117 1.00 29.77 598 TYR A N 1
ATOM 565 C CA . TYR A 1 73 ? 13.082 -48.064 -43.034 1.00 31.43 598 TYR A CA 1
ATOM 566 C C . TYR A 1 73 ? 13.722 -49.432 -42.820 1.00 30.44 598 TYR A C 1
ATOM 567 O O . TYR A 1 73 ? 13.715 -49.951 -41.705 1.00 34.78 598 TYR A O 1
ATOM 576 N N . SER A 1 74 ? 14.276 -50.020 -43.875 1.00 26.29 599 SER A N 1
ATOM 577 C CA . SER A 1 74 ? 14.666 -51.423 -43.802 1.00 26.76 599 SER A CA 1
ATOM 578 C C . SER A 1 74 ? 16.162 -51.701 -43.933 1.00 23.28 599 SER A C 1
ATOM 579 O O . SER A 1 74 ? 16.567 -52.864 -43.913 1.00 24.77 599 SER A O 1
ATOM 582 N N . TRP A 1 75 ? 16.984 -50.662 -44.059 1.00 26.97 600 TRP A N 1
ATOM 583 C CA . TRP A 1 75 ? 18.407 -50.887 -44.308 1.00 25.20 600 TRP A CA 1
ATOM 584 C C . TRP A 1 75 ? 19.043 -51.741 -43.211 1.00 21.65 600 TRP A C 1
ATOM 585 O O . TRP A 1 75 ? 19.831 -52.638 -43.505 1.00 24.94 600 TRP A O 1
ATOM 596 N N . MET A 1 76 ? 18.677 -51.488 -41.957 1.00 23.49 601 MET A N 1
ATOM 597 C CA . MET A 1 76 ? 19.216 -52.269 -40.845 1.00 26.66 601 MET A CA 1
ATOM 598 C C . MET A 1 76 ? 18.733 -53.717 -40.907 1.00 24.64 601 MET A C 1
ATOM 599 O O . MET A 1 76 ? 19.501 -54.646 -40.643 1.00 23.53 601 MET A O 1
ATOM 604 N N . ALA A 1 77 ? 17.461 -53.903 -41.256 1.00 26.60 602 ALA A N 1
ATOM 605 C CA . ALA A 1 77 ? 16.899 -55.242 -41.413 1.00 27.20 602 ALA A CA 1
ATOM 606 C C . ALA A 1 77 ? 17.669 -56.025 -42.466 1.00 23.80 602 ALA A C 1
ATOM 607 O O . ALA A 1 77 ? 18.066 -57.171 -42.242 1.00 25.63 602 ALA A O 1
ATOM 609 N N . LEU A 1 78 ? 17.881 -55.390 -43.615 1.00 23.74 603 LEU A N 1
ATOM 610 C CA . LEU A 1 78 ? 18.619 -56.007 -44.710 1.00 22.29 603 LEU A CA 1
ATOM 611 C C . LEU A 1 78 ? 20.053 -56.348 -44.311 1.00 23.52 603 LEU A C 1
ATOM 612 O O . LEU A 1 78 ? 20.541 -57.441 -44.598 1.00 22.57 603 LEU A O 1
ATOM 617 N N . MET A 1 79 ? 20.726 -55.410 -43.651 1.00 26.29 604 MET A N 1
ATOM 618 C CA . MET A 1 79 ? 22.117 -55.620 -43.264 1.00 25.07 604 MET A CA 1
ATOM 619 C C . MET A 1 79 ? 22.246 -56.727 -42.216 1.00 22.32 604 MET A C 1
ATOM 620 O O . MET A 1 79 ? 23.113 -57.594 -42.329 1.00 22.17 604 MET A O 1
ATOM 625 N N . ALA A 1 80 ? 21.381 -56.699 -41.207 1.00 23.67 605 ALA A N 1
ATOM 626 C CA . ALA A 1 80 ? 21.431 -57.698 -40.141 1.00 22.90 605 ALA A CA 1
ATOM 627 C C . ALA A 1 80 ? 21.074 -59.097 -40.647 1.00 25.00 605 ALA A C 1
ATOM 628 O O . ALA A 1 80 ? 21.642 -60.094 -40.193 1.00 25.16 605 ALA A O 1
ATOM 630 N N . PHE A 1 81 ? 20.142 -59.172 -41.593 1.00 25.09 606 PHE A N 1
ATOM 631 C CA . PHE A 1 81 ? 19.708 -60.462 -42.115 1.00 20.37 606 PHE A CA 1
ATOM 632 C C . PHE A 1 81 ? 20.820 -61.105 -42.938 1.00 23.43 606 PHE A C 1
ATOM 633 O O . PHE A 1 81 ? 21.089 -62.301 -42.803 1.00 24.86 606 PHE A O 1
ATOM 641 N N . ALA A 1 82 ? 21.475 -60.307 -43.780 1.00 23.41 607 ALA A N 1
ATOM 642 C CA . ALA A 1 82 ? 22.596 -60.799 -44.577 1.00 23.62 607 ALA A CA 1
ATOM 643 C C . ALA A 1 82 ? 23.762 -61.216 -43.681 1.00 24.22 607 ALA A C 1
ATOM 644 O O . ALA A 1 82 ? 24.435 -62.212 -43.953 1.00 25.17 607 ALA A O 1
ATOM 646 N N . LEU A 1 83 ? 23.994 -60.449 -42.619 1.00 24.24 608 LEU A N 1
ATOM 647 C CA . LEU A 1 83 ? 25.012 -60.798 -41.631 1.00 27.33 608 LEU A CA 1
ATOM 648 C C . LEU A 1 83 ? 24.706 -62.153 -41.003 1.00 26.64 608 LEU A C 1
ATOM 649 O O . LEU A 1 83 ? 25.586 -63.006 -40.882 1.00 26.77 608 LEU A O 1
ATOM 654 N N . GLY A 1 84 ? 23.453 -62.337 -40.600 1.00 27.74 609 GLY A N 1
ATOM 655 C CA . GLY A 1 84 ? 23.008 -63.602 -40.047 1.00 27.07 609 GLY A CA 1
ATOM 656 C C . GLY A 1 84 ? 23.245 -64.750 -41.007 1.00 27.54 609 GLY A C 1
ATOM 657 O O . GLY A 1 84 ? 23.707 -65.818 -40.608 1.00 27.20 609 GLY A O 1
ATOM 658 N N . TRP A 1 85 ? 22.944 -64.530 -42.283 1.00 28.03 610 TRP A N 1
ATOM 659 C CA . TRP A 1 85 ? 23.113 -65.579 -43.280 1.00 25.84 610 TRP A CA 1
ATOM 660 C C . TRP A 1 85 ? 24.576 -65.976 -43.457 1.00 27.94 610 TRP A C 1
ATOM 661 O O . TRP A 1 85 ? 24.898 -67.161 -43.448 1.00 28.06 610 TRP A O 1
ATOM 672 N N . ARG A 1 86 ? 25.457 -64.992 -43.622 1.00 26.75 611 ARG A N 1
ATOM 673 C CA . ARG A 1 86 ? 26.882 -65.273 -43.775 1.00 27.03 611 ARG A CA 1
ATOM 674 C C . ARG A 1 86 ? 27.423 -66.028 -42.563 1.00 25.54 611 ARG A C 1
ATOM 675 O O . ARG A 1 86 ? 28.207 -66.967 -42.704 1.00 30.79 611 ARG A O 1
ATOM 683 N N . SER A 1 87 ? 26.991 -65.611 -41.378 1.00 26.49 612 SER A N 1
ATOM 684 C CA . SER A 1 87 ? 27.426 -66.236 -40.132 1.00 28.92 612 SER A CA 1
ATOM 685 C C . SER A 1 87 ? 26.942 -67.680 -40.056 1.00 35.74 612 SER A C 1
ATOM 686 O O . SER A 1 87 ? 27.693 -68.585 -39.690 1.00 32.23 612 SER A O 1
ATOM 689 N N . TYR A 1 88 ? 25.679 -67.879 -40.411 1.00 31.87 613 TYR A N 1
ATOM 690 C CA . TYR A 1 88 ? 25.066 -69.202 -40.442 1.00 30.41 613 TYR A CA 1
ATOM 691 C C . TYR A 1 88 ? 25.784 -70.135 -41.417 1.00 35.50 613 TYR A C 1
ATOM 692 O O . TYR A 1 88 ? 26.078 -71.284 -41.088 1.00 37.11 613 TYR A O 1
ATOM 701 N N . ARG A 1 89 ? 26.079 -69.631 -42.610 1.00 33.92 614 ARG A N 1
ATOM 702 C CA . ARG A 1 89 ? 26.700 -70.439 -43.654 1.00 36.62 614 ARG A CA 1
ATOM 703 C C . ARG A 1 89 ? 28.156 -70.763 -43.368 1.00 42.63 614 ARG A C 1
ATOM 704 O O . ARG A 1 89 ? 28.636 -71.846 -43.697 1.00 41.23 614 ARG A O 1
ATOM 712 N N . GLN A 1 90 ? 28.866 -69.821 -42.765 1.00 45.61 615 GLN A N 1
ATOM 713 C CA . GLN A 1 90 ? 30.309 -69.955 -42.661 1.00 51.46 615 GLN A CA 1
ATOM 714 C C . GLN A 1 90 ? 30.750 -70.952 -41.603 1.00 53.20 615 GLN A C 1
ATOM 715 O O . GLN A 1 90 ? 31.713 -71.690 -41.809 1.00 59.69 615 GLN A O 1
ATOM 721 N N . SER A 1 91 ? 30.054 -70.988 -40.475 1.00 54.58 616 SER A N 1
ATOM 722 C CA . SER A 1 91 ? 30.577 -71.747 -39.354 1.00 61.89 616 SER A CA 1
ATOM 723 C C . SER A 1 91 ? 29.651 -72.806 -38.791 1.00 66.32 616 SER A C 1
ATOM 724 O O . SER A 1 91 ? 28.607 -73.142 -39.354 1.00 69.55 616 SER A O 1
ATOM 727 N N . SER A 1 92 ? 30.104 -73.342 -37.668 1.00 67.53 617 SER A N 1
ATOM 728 C CA . SER A 1 92 ? 29.302 -74.128 -36.759 1.00 71.13 617 SER A CA 1
ATOM 729 C C . SER A 1 92 ? 29.208 -73.254 -35.526 1.00 69.28 617 SER A C 1
ATOM 730 O O . SER A 1 92 ? 28.203 -73.225 -34.813 1.00 70.55 617 SER A O 1
ATOM 733 N N . ALA A 1 93 ? 30.284 -72.498 -35.339 1.00 65.03 618 ALA A N 1
ATOM 734 C CA . ALA A 1 93 ? 30.535 -71.708 -34.147 1.00 63.93 618 ALA A CA 1
ATOM 735 C C . ALA A 1 93 ? 29.521 -70.606 -33.879 1.00 60.75 618 ALA A C 1
ATOM 736 O O . ALA A 1 93 ? 28.562 -70.394 -34.624 1.00 64.00 618 ALA A O 1
ATOM 738 N N . ASN A 1 94 ? 29.782 -69.911 -32.782 1.00 58.53 619 ASN A N 1
ATOM 739 C CA . ASN A 1 94 ? 29.012 -68.780 -32.309 1.00 54.87 619 ASN A CA 1
ATOM 740 C C . ASN A 1 94 ? 29.728 -67.500 -32.765 1.00 53.70 619 ASN A C 1
ATOM 741 O O . ASN A 1 94 ? 30.260 -66.743 -31.958 1.00 53.61 619 ASN A O 1
ATOM 746 N N . LEU A 1 95 ? 29.780 -67.283 -34.078 1.00 45.37 620 LEU A N 1
ATOM 747 C CA . LEU A 1 95 ? 30.537 -66.152 -34.608 1.00 41.61 620 LEU A CA 1
ATOM 748 C C . LEU A 1 95 ? 29.729 -65.255 -35.539 1.00 39.53 620 LEU A C 1
ATOM 749 O O . LEU A 1 95 ? 28.698 -65.655 -36.077 1.00 33.10 620 LEU A O 1
ATOM 754 N N . LEU A 1 96 ? 30.228 -64.039 -35.729 1.00 33.21 621 LEU A N 1
ATOM 755 C CA . LEU A 1 96 ? 29.625 -63.085 -36.645 1.00 28.58 621 LEU A CA 1
ATOM 756 C C . LEU A 1 96 ? 30.580 -62.779 -37.796 1.00 36.35 621 LEU A C 1
ATOM 757 O O . LEU A 1 96 ? 31.659 -62.221 -37.595 1.00 32.60 621 LEU A O 1
ATOM 762 N N . TYR A 1 97 ? 30.166 -63.154 -39.002 1.00 30.65 622 TYR A N 1
ATOM 763 C CA . TYR A 1 97 ? 30.985 -63.027 -40.204 1.00 28.77 622 TYR A CA 1
ATOM 764 C C . TYR A 1 97 ? 30.630 -61.747 -40.957 1.00 32.38 622 TYR A C 1
ATOM 765 O O . TYR A 1 97 ? 29.931 -61.790 -41.969 1.00 30.18 622 TYR A O 1
ATOM 774 N N . PHE A 1 98 ? 31.097 -60.608 -40.456 1.00 28.25 623 PHE A N 1
ATOM 775 C CA . PHE A 1 98 ? 30.797 -59.328 -41.092 1.00 29.71 623 PHE A CA 1
ATOM 776 C C . PHE A 1 98 ? 31.421 -59.255 -42.476 1.00 28.83 623 PHE A C 1
ATOM 777 O O . PHE A 1 98 ? 30.824 -58.727 -43.413 1.00 30.06 623 PHE A O 1
ATOM 785 N N . ALA A 1 99 ? 32.625 -59.800 -42.589 1.00 26.56 624 ALA A N 1
ATOM 786 C CA . ALA A 1 99 ? 33.377 -59.796 -43.834 1.00 28.46 624 ALA A CA 1
ATOM 787 C C . ALA A 1 99 ? 34.455 -60.863 -43.727 1.00 31.85 624 ALA A C 1
ATOM 788 O O . ALA A 1 99 ? 34.796 -61.278 -42.618 1.00 33.11 624 ALA A O 1
ATOM 790 N N . PRO A 1 100 ? 34.988 -61.329 -44.868 1.00 31.07 625 PRO A N 1
ATOM 791 C CA . PRO A 1 100 ? 36.027 -62.363 -44.795 1.00 34.81 625 PRO A CA 1
ATOM 792 C C . PRO A 1 100 ? 37.237 -61.923 -43.973 1.00 36.28 625 PRO A C 1
ATOM 793 O O . PRO A 1 100 ? 37.934 -62.768 -43.412 1.00 34.90 625 PRO A O 1
ATOM 797 N N . ASP A 1 101 ? 37.461 -60.614 -43.888 1.00 34.90 626 ASP A N 1
ATOM 798 C CA . ASP A 1 101 ? 38.604 -60.078 -43.157 1.00 36.33 626 ASP A CA 1
ATOM 799 C C . ASP A 1 101 ? 38.214 -59.435 -41.827 1.00 37.77 626 ASP A C 1
ATOM 800 O O . ASP A 1 101 ? 39.042 -58.803 -41.175 1.00 37.34 626 ASP A O 1
ATOM 805 N N . LEU A 1 102 ? 36.956 -59.586 -41.426 1.00 31.18 627 LEU A N 1
ATOM 806 C CA . LEU A 1 102 ? 36.524 -59.102 -40.117 1.00 29.68 627 LEU A CA 1
ATOM 807 C C . LEU A 1 102 ? 35.493 -60.048 -39.516 1.00 36.82 627 LEU A C 1
ATOM 808 O O . LEU A 1 102 ? 34.285 -59.840 -39.649 1.00 31.12 627 LEU A O 1
ATOM 813 N N . ILE A 1 103 ? 35.991 -61.082 -38.848 1.00 32.34 628 ILE A N 1
ATOM 814 C CA . ILE A 1 103 ? 35.150 -62.066 -38.185 1.00 31.64 628 ILE A CA 1
ATOM 815 C C . ILE A 1 103 ? 35.241 -61.902 -36.675 1.00 36.21 628 ILE A C 1
ATOM 816 O O . ILE A 1 103 ? 36.334 -61.855 -36.114 1.00 34.70 628 ILE A O 1
ATOM 821 N N . ILE A 1 104 ? 34.094 -61.810 -36.014 1.00 34.16 629 ILE A N 1
ATOM 822 C CA . ILE A 1 104 ? 34.080 -61.668 -34.567 1.00 36.59 629 ILE A CA 1
ATOM 823 C C . ILE A 1 104 ? 33.652 -62.972 -33.903 1.00 41.87 629 ILE A C 1
ATOM 824 O O . ILE A 1 104 ? 32.488 -63.373 -33.971 1.00 38.20 629 ILE A O 1
ATOM 829 N N . ASN A 1 105 ? 34.617 -63.637 -33.275 1.00 42.31 630 ASN A N 1
ATOM 830 C CA . ASN A 1 105 ? 34.366 -64.885 -32.568 1.00 43.75 630 ASN A CA 1
ATOM 831 C C . ASN A 1 105 ? 34.021 -64.631 -31.106 1.00 48.70 630 ASN A C 1
ATOM 832 O O . ASN A 1 105 ? 33.803 -63.487 -30.704 1.00 45.19 630 ASN A O 1
ATOM 837 N N . GLU A 1 106 ? 33.983 -65.698 -30.315 1.00 51.49 631 GLU A N 1
ATOM 838 C CA . GLU A 1 106 ? 33.647 -65.592 -28.900 1.00 54.09 631 GLU A CA 1
ATOM 839 C C . GLU A 1 106 ? 34.636 -64.688 -28.163 1.00 49.98 631 GLU A C 1
ATOM 840 O O . GLU A 1 106 ? 34.241 -63.901 -27.302 1.00 47.51 631 GLU A O 1
ATOM 846 N N . GLN A 1 107 ? 35.915 -64.796 -28.517 1.00 46.05 632 GLN A N 1
ATOM 847 C CA . GLN A 1 107 ? 36.958 -63.964 -27.922 1.00 53.94 632 GLN A CA 1
ATOM 848 C C . GLN A 1 107 ? 36.689 -62.476 -28.139 1.00 51.27 632 GLN A C 1
ATOM 849 O O . GLN A 1 107 ? 36.543 -61.723 -27.176 1.00 47.94 632 GLN A O 1
ATOM 855 N N . ARG A 1 108 ? 36.606 -62.059 -29.400 1.00 47.66 633 ARG A N 1
ATOM 856 C CA . ARG A 1 108 ? 36.436 -60.648 -29.736 1.00 43.35 633 ARG A CA 1
ATOM 857 C C . ARG A 1 108 ? 35.154 -60.061 -29.161 1.00 43.44 633 ARG A C 1
ATOM 858 O O . ARG A 1 108 ? 35.046 -58.850 -28.973 1.00 38.30 633 ARG A O 1
ATOM 866 N N . MET A 1 109 ? 34.186 -60.924 -28.880 1.00 42.63 634 MET A N 1
ATOM 867 C CA . MET A 1 109 ? 32.918 -60.487 -28.316 1.00 42.93 634 MET A CA 1
ATOM 868 C C . MET A 1 109 ? 33.073 -59.903 -26.914 1.00 43.60 634 MET A C 1
ATOM 869 O O . MET A 1 109 ? 32.206 -59.162 -26.449 1.00 45.94 634 MET A O 1
ATOM 874 N N . THR A 1 110 ? 34.177 -60.230 -26.247 1.00 42.37 635 THR A N 1
ATOM 875 C CA . THR A 1 110 ? 34.414 -59.747 -24.888 1.00 45.20 635 THR A CA 1
ATOM 876 C C . THR A 1 110 ? 34.953 -58.317 -24.860 1.00 47.89 635 THR A C 1
ATOM 877 O O . THR A 1 110 ? 35.064 -57.720 -23.790 1.00 46.72 635 THR A O 1
ATOM 881 N N . LEU A 1 111 ? 35.292 -57.777 -26.030 1.00 43.26 636 LEU A N 1
ATOM 882 C CA . LEU A 1 111 ? 35.699 -56.377 -26.144 1.00 39.53 636 LEU A CA 1
ATOM 883 C C . LEU A 1 111 ? 34.636 -55.468 -25.538 1.00 41.16 636 LEU A C 1
ATOM 884 O O . LEU A 1 111 ? 33.458 -55.826 -25.515 1.00 43.48 636 LEU A O 1
ATOM 889 N N . PRO A 1 112 ? 35.048 -54.293 -25.035 1.00 41.15 637 PRO A N 1
ATOM 890 C CA . PRO A 1 112 ? 34.108 -53.364 -24.397 1.00 42.18 637 PRO A CA 1
ATOM 891 C C . PRO A 1 112 ? 32.909 -53.011 -25.275 1.00 46.02 637 PRO A C 1
ATOM 892 O O . PRO A 1 112 ? 33.071 -52.795 -26.474 1.00 42.86 637 PRO A O 1
ATOM 896 N N . CYS A 1 113 ? 31.725 -52.976 -24.667 1.00 44.64 638 CYS A N 1
ATOM 897 C CA . CYS A 1 113 ? 30.486 -52.565 -25.330 1.00 49.93 638 CYS A CA 1
ATOM 898 C C . CYS A 1 113 ? 30.088 -53.434 -26.523 1.00 46.74 638 CYS A C 1
ATOM 899 O O . CYS A 1 113 ? 29.363 -52.974 -27.403 1.00 54.56 638 CYS A O 1
ATOM 902 N N . MET A 1 114 ? 30.536 -54.684 -26.561 1.00 41.14 639 MET A N 1
ATOM 903 C CA . MET A 1 114 ? 30.260 -55.512 -27.732 1.00 43.40 639 MET A CA 1
ATOM 904 C C . MET A 1 114 ? 29.427 -56.765 -27.469 1.00 49.64 639 MET A C 1
ATOM 905 O O . MET A 1 114 ? 28.888 -57.349 -28.409 1.00 44.78 639 MET A O 1
ATOM 910 N N . TYR A 1 115 ? 29.302 -57.178 -26.212 1.00 42.04 640 TYR A N 1
ATOM 911 C CA . TYR A 1 115 ? 28.626 -58.441 -25.925 1.00 42.21 640 TYR A CA 1
ATOM 912 C C . TYR A 1 115 ? 27.134 -58.410 -26.251 1.00 39.31 640 TYR A C 1
ATOM 913 O O . TYR A 1 115 ? 26.651 -59.244 -27.014 1.00 44.21 640 TYR A O 1
ATOM 922 N N . ASP A 1 116 ? 26.412 -57.456 -25.673 1.00 39.40 641 ASP A N 1
ATOM 923 C CA . ASP A 1 116 ? 24.964 -57.382 -25.854 1.00 42.97 641 ASP A CA 1
ATOM 924 C C . ASP A 1 116 ? 24.565 -57.219 -27.321 1.00 45.94 641 ASP A C 1
ATOM 925 O O . ASP A 1 116 ? 23.612 -57.851 -27.785 1.00 39.37 641 ASP A O 1
ATOM 930 N N . GLN A 1 117 ? 25.299 -56.379 -28.044 1.00 41.09 642 GLN A N 1
ATOM 931 C CA . GLN A 1 117 ? 25.016 -56.139 -29.455 1.00 38.08 642 GLN A CA 1
ATOM 932 C C . GLN A 1 117 ? 25.221 -57.397 -30.284 1.00 37.83 642 GLN A C 1
ATOM 933 O O . GLN A 1 117 ? 24.375 -57.754 -31.106 1.00 36.80 642 GLN A O 1
ATOM 939 N N . CYS A 1 118 ? 26.348 -58.065 -30.069 1.00 31.75 643 CYS A N 1
ATOM 940 C CA . CYS A 1 118 ? 26.653 -59.284 -30.802 1.00 36.46 643 CYS A CA 1
ATOM 941 C C . CYS A 1 118 ? 25.618 -60.370 -30.529 1.00 39.59 643 CYS A C 1
ATOM 942 O O . CYS A 1 118 ? 25.292 -61.158 -31.413 1.00 34.66 643 CYS A O 1
ATOM 945 N N . LYS A 1 119 ? 25.100 -60.403 -29.305 1.00 38.42 644 LYS A N 1
ATOM 946 C CA . LYS A 1 119 ? 24.082 -61.383 -28.943 1.00 40.63 644 LYS A CA 1
ATOM 947 C C . LYS A 1 119 ? 22.803 -61.174 -29.744 1.00 38.09 644 LYS A C 1
ATOM 948 O O . LYS A 1 119 ? 22.219 -62.131 -30.253 1.00 36.89 644 LYS A O 1
ATOM 954 N N . HIS A 1 120 ? 22.378 -59.920 -29.861 1.00 37.23 645 HIS A N 1
ATOM 955 C CA . HIS A 1 120 ? 21.199 -59.584 -30.649 1.00 38.10 645 HIS A CA 1
ATOM 956 C C . HIS A 1 120 ? 21.390 -59.963 -32.118 1.00 36.27 645 HIS A C 1
ATOM 957 O O . HIS A 1 120 ? 20.459 -60.431 -32.773 1.00 36.84 645 HIS A O 1
ATOM 964 N N . MET A 1 121 ? 22.603 -59.769 -32.628 1.00 35.87 646 MET A N 1
ATOM 965 C CA . MET A 1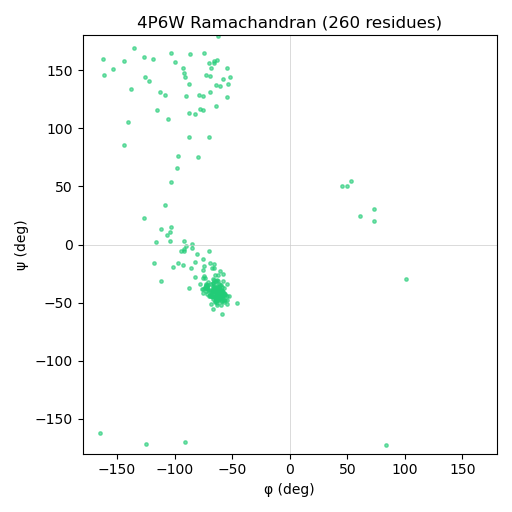 121 ? 22.913 -60.110 -34.011 1.00 32.63 646 MET A CA 1
ATOM 966 C C . MET A 1 121 ? 23.010 -61.618 -34.211 1.00 35.56 646 MET A C 1
ATOM 967 O O . MET A 1 121 ? 22.617 -62.141 -35.252 1.00 33.23 646 MET A O 1
ATOM 972 N N . LEU A 1 122 ? 23.533 -62.314 -33.208 1.00 31.68 647 LEU A N 1
ATOM 973 C CA . LEU A 1 122 ? 23.677 -63.762 -33.280 1.00 33.08 647 LEU A CA 1
ATOM 974 C C . LEU A 1 122 ? 22.324 -64.463 -33.278 1.00 31.49 647 LEU A C 1
ATOM 975 O O . LEU A 1 122 ? 22.220 -65.620 -33.685 1.00 34.06 647 LEU A O 1
ATOM 980 N N . TYR A 1 123 ? 21.294 -63.765 -32.813 1.00 31.58 648 TYR A N 1
ATOM 981 C CA . TYR A 1 123 ? 19.944 -64.315 -32.815 1.00 33.35 648 TYR A CA 1
ATOM 982 C C . TYR A 1 123 ? 19.506 -64.681 -34.228 1.00 34.98 648 TYR A C 1
ATOM 983 O O . TYR A 1 123 ? 18.862 -65.708 -34.438 1.00 32.95 648 TYR A O 1
ATOM 992 N N . VAL A 1 124 ? 19.854 -63.833 -35.192 1.00 32.65 649 VAL A N 1
ATOM 993 C CA . VAL A 1 124 ? 19.466 -64.067 -36.577 1.00 30.73 649 VAL A CA 1
ATOM 994 C C . VAL A 1 124 ? 20.085 -65.356 -37.109 1.00 30.40 649 VAL A C 1
ATOM 995 O O . VAL A 1 124 ? 19.382 -66.206 -37.654 1.00 29.12 649 VAL A O 1
ATOM 999 N N . SER A 1 125 ? 21.396 -65.510 -36.939 1.00 25.99 650 SER A N 1
ATOM 1000 C CA . SER A 1 125 ? 22.075 -66.718 -37.396 1.00 29.23 650 SER A CA 1
ATOM 1001 C C . SER A 1 125 ? 21.587 -67.946 -36.633 1.00 34.11 650 SER A C 1
ATOM 1002 O O . SER A 1 125 ? 21.532 -69.047 -37.183 1.00 29.97 650 SER A O 1
ATOM 1005 N N . SER A 1 126 ? 21.228 -67.749 -35.367 1.00 32.24 651 SER A N 1
ATOM 1006 C CA . SER A 1 126 ? 20.710 -68.832 -34.537 1.00 35.24 651 SER A CA 1
ATOM 1007 C C . SER A 1 126 ? 19.383 -69.352 -35.090 1.00 34.50 651 SER A C 1
ATOM 1008 O O . SER A 1 126 ? 19.168 -70.561 -35.186 1.00 34.47 651 SER A O 1
ATOM 1011 N N . GLU A 1 127 ? 18.503 -68.428 -35.459 1.00 33.13 652 GLU A N 1
ATOM 1012 C CA . GLU A 1 127 ? 17.194 -68.775 -36.000 1.00 31.84 652 GLU A CA 1
ATOM 1013 C C . GLU A 1 127 ? 17.295 -69.442 -37.367 1.00 34.87 652 GLU A C 1
ATOM 1014 O O . GLU A 1 127 ? 16.616 -70.438 -37.625 1.00 32.62 652 GLU A O 1
ATOM 1020 N N . LEU A 1 128 ? 18.132 -68.887 -38.241 1.00 30.55 653 LEU A N 1
ATOM 1021 C CA . LEU A 1 128 ? 18.371 -69.476 -39.555 1.00 30.18 653 LEU A CA 1
ATOM 1022 C C . LEU A 1 128 ? 18.870 -70.908 -39.421 1.00 36.66 653 LEU A C 1
ATOM 1023 O O . LEU A 1 128 ? 18.520 -71.778 -40.217 1.00 32.03 653 LEU A O 1
ATOM 1028 N N . HIS A 1 129 ? 19.691 -71.146 -38.405 1.00 34.92 654 HIS A N 1
ATOM 1029 C CA . HIS A 1 129 ? 20.223 -72.476 -38.156 1.00 35.94 654 HIS A CA 1
ATOM 1030 C C . HIS A 1 129 ? 19.141 -73.406 -37.614 1.00 34.82 654 HIS A C 1
ATOM 1031 O O . HIS A 1 129 ? 19.046 -74.563 -38.026 1.00 37.59 654 HIS A O 1
ATOM 1038 N N . ARG A 1 130 ? 18.333 -72.893 -36.691 1.00 32.77 655 ARG A N 1
ATOM 1039 C CA . ARG A 1 130 ? 17.259 -73.674 -36.084 1.00 36.94 655 ARG A CA 1
ATOM 1040 C C . ARG A 1 130 ? 16.258 -74.162 -37.128 1.00 38.84 655 ARG A C 1
ATOM 1041 O O . ARG A 1 130 ? 15.811 -75.306 -37.088 1.00 35.39 655 ARG A O 1
ATOM 1049 N N . LEU A 1 131 ? 15.919 -73.287 -38.067 1.00 32.84 656 LEU A N 1
ATOM 1050 C CA . LEU A 1 131 ? 14.924 -73.604 -39.084 1.00 34.77 656 LEU A CA 1
ATOM 1051 C C . LEU A 1 131 ? 15.551 -74.202 -40.338 1.00 34.89 656 LEU A C 1
ATOM 1052 O O . LEU A 1 131 ? 14.836 -74.594 -41.262 1.00 36.85 656 LEU A O 1
ATOM 1057 N N . GLN A 1 132 ? 16.881 -74.274 -40.360 1.00 33.48 657 GLN A N 1
ATOM 1058 C CA . GLN A 1 132 ? 17.622 -74.787 -41.510 1.00 34.26 657 GLN A CA 1
ATOM 1059 C C . GLN A 1 132 ? 17.163 -74.121 -42.806 1.00 36.51 657 GLN A C 1
ATOM 1060 O O . GLN A 1 132 ? 16.851 -74.795 -43.788 1.00 33.98 657 GLN A O 1
ATOM 1066 N N . VAL A 1 133 ? 17.114 -72.793 -42.789 1.00 30.51 658 VAL A N 1
ATOM 1067 C CA . VAL A 1 133 ? 16.654 -72.012 -43.929 1.00 31.93 658 VAL A CA 1
ATOM 1068 C C . VAL A 1 133 ? 17.530 -72.254 -45.156 1.00 34.11 658 VAL A C 1
ATOM 1069 O O . VAL A 1 133 ? 18.753 -72.309 -45.053 1.00 31.77 658 VAL A O 1
ATOM 1073 N N . SER A 1 134 ? 16.896 -72.419 -46.313 1.00 29.25 659 SER A N 1
ATOM 1074 C CA . SER A 1 134 ? 17.619 -72.629 -47.562 1.00 28.24 659 SER A CA 1
ATOM 1075 C C . SER A 1 134 ? 17.985 -71.297 -48.206 1.00 25.59 659 SER A C 1
ATOM 1076 O O . SER A 1 134 ? 17.421 -70.260 -47.857 1.00 23.96 659 SER A O 1
ATOM 1079 N N . TYR A 1 135 ? 18.918 -71.333 -49.154 1.00 26.55 660 TYR A N 1
ATOM 1080 C CA . TYR A 1 135 ? 19.340 -70.126 -49.857 1.00 25.39 660 TYR A CA 1
ATOM 1081 C C . TYR A 1 135 ? 18.159 -69.457 -50.558 1.00 26.45 660 TYR A C 1
ATOM 1082 O O . TYR A 1 135 ? 18.005 -68.239 -50.498 1.00 24.44 660 TYR A O 1
ATOM 1091 N N . GLU A 1 136 ? 17.314 -70.254 -51.207 1.00 27.38 661 GLU A N 1
ATOM 1092 C CA . GLU A 1 136 ? 16.153 -69.705 -51.903 1.00 28.64 661 GLU A CA 1
ATOM 1093 C C . GLU A 1 136 ? 15.146 -69.080 -50.939 1.00 25.02 661 GLU A C 1
ATOM 1094 O O . GLU A 1 136 ? 14.582 -68.024 -51.229 1.00 25.22 661 GLU A O 1
ATOM 1100 N N . GLU A 1 137 ? 14.920 -69.723 -49.797 1.00 26.50 662 GLU A N 1
ATOM 1101 C CA . GLU A 1 137 ? 14.043 -69.152 -48.778 1.00 27.31 662 GLU A CA 1
ATOM 1102 C C . GLU A 1 137 ? 14.617 -67.831 -48.283 1.00 25.35 662 GLU A C 1
ATOM 1103 O O . GLU A 1 137 ? 13.904 -66.835 -48.166 1.00 23.42 662 GLU A O 1
ATOM 1109 N N . TYR A 1 138 ? 15.917 -67.838 -48.008 1.00 24.41 663 TYR A N 1
ATOM 1110 C CA . TYR A 1 138 ? 16.631 -66.646 -47.565 1.00 24.88 663 TYR A CA 1
ATOM 1111 C C . TYR A 1 138 ? 16.446 -65.468 -48.522 1.00 22.26 663 TYR A C 1
ATOM 1112 O O . TYR A 1 138 ? 16.138 -64.356 -48.094 1.00 22.97 663 TYR A O 1
ATOM 1121 N N . LEU A 1 139 ? 16.620 -65.715 -49.817 1.00 25.00 664 LEU A N 1
ATOM 1122 C CA . LEU A 1 139 ? 16.527 -64.645 -50.808 1.00 23.76 664 LEU A CA 1
ATOM 1123 C C . LEU A 1 139 ? 15.136 -64.026 -50.867 1.00 22.27 664 LEU A C 1
ATOM 1124 O O . LEU A 1 139 ? 15.000 -62.811 -51.006 1.00 22.04 664 LEU A O 1
ATOM 1129 N N . CYS A 1 140 ? 14.103 -64.857 -50.757 1.00 23.46 665 CYS A N 1
ATOM 1130 C CA . CYS A 1 140 ? 12.735 -64.351 -50.762 1.00 22.58 665 CYS A CA 1
ATOM 1131 C C . CYS A 1 140 ? 12.436 -63.575 -49.488 1.00 20.13 665 CYS A C 1
ATOM 1132 O O . CYS A 1 140 ? 11.768 -62.540 -49.519 1.00 22.08 665 CYS A O 1
ATOM 1135 N N . MET A 1 141 ? 12.930 -64.083 -48.365 1.00 20.93 666 MET A N 1
ATOM 1136 C CA . MET A 1 141 ? 12.733 -63.414 -47.089 1.00 22.51 666 MET A CA 1
ATOM 1137 C C . MET A 1 141 ? 13.417 -62.051 -47.085 1.00 20.20 666 MET A C 1
ATOM 1138 O O . MET A 1 141 ? 12.884 -61.085 -46.540 1.00 22.12 666 MET A O 1
ATOM 1143 N N . LYS A 1 142 ? 14.590 -61.968 -47.705 1.00 22.11 667 LYS A N 1
ATOM 1144 C CA . LYS A 1 142 ? 15.324 -60.709 -47.717 1.00 21.90 667 LYS A CA 1
ATOM 1145 C C . LYS A 1 142 ? 14.550 -59.636 -48.486 1.00 21.01 667 LYS A C 1
ATOM 1146 O O . LYS A 1 142 ? 14.545 -58.470 -48.090 1.00 21.01 667 LYS A O 1
ATOM 1152 N N . VAL A 1 143 ? 13.880 -60.025 -49.570 1.00 21.91 668 VAL A N 1
ATOM 1153 C CA . VAL A 1 143 ? 13.037 -59.080 -50.299 1.00 20.42 668 VAL A CA 1
ATOM 1154 C C . VAL A 1 143 ? 11.869 -58.615 -49.429 1.00 20.22 668 VAL A C 1
ATOM 1155 O O . VAL A 1 143 ? 11.516 -57.437 -49.426 1.00 22.01 668 VAL A O 1
ATOM 1159 N N . LEU A 1 144 ? 11.277 -59.540 -48.682 1.00 20.38 669 LEU A N 1
ATOM 1160 C CA . LEU A 1 144 ? 10.150 -59.196 -47.822 1.00 20.75 669 LEU A CA 1
ATOM 1161 C C . LEU A 1 144 ? 10.555 -58.211 -46.722 1.00 19.41 669 LEU A C 1
ATOM 1162 O O . LEU A 1 144 ? 9.752 -57.376 -46.311 1.00 21.51 669 LEU A O 1
ATOM 1167 N N . LEU A 1 145 ? 11.800 -58.290 -46.261 1.00 22.74 670 LEU A N 1
ATOM 1168 C CA . LEU A 1 145 ? 12.286 -57.335 -45.266 1.00 21.97 670 LEU A CA 1
ATOM 1169 C C . LEU A 1 145 ? 12.369 -55.927 -45.857 1.00 20.76 670 LEU A C 1
ATOM 1170 O O . LEU A 1 145 ? 12.055 -54.943 -45.187 1.00 22.86 670 LEU A O 1
ATOM 1175 N N . LEU A 1 146 ? 12.781 -55.835 -47.117 1.00 22.50 671 LEU A N 1
ATOM 1176 C CA . LEU A 1 146 ? 12.771 -54.561 -47.828 1.00 23.05 671 LEU A CA 1
ATOM 1177 C C . LEU A 1 146 ? 11.358 -53.987 -47.861 1.00 26.01 671 LEU A C 1
ATOM 1178 O O . LEU A 1 146 ? 11.166 -52.774 -47.852 1.00 23.77 671 LEU A O 1
ATOM 1183 N N . LEU A 1 147 ? 10.370 -54.874 -47.880 1.00 21.59 672 LEU A N 1
ATOM 1184 C CA . LEU A 1 147 ? 8.972 -54.468 -47.958 1.00 22.74 672 LEU A CA 1
ATOM 1185 C C . LEU A 1 147 ? 8.237 -54.691 -46.637 1.00 29.14 672 LEU A C 1
ATOM 1186 O O . LEU A 1 147 ? 7.046 -54.996 -46.631 1.00 26.19 672 LEU A O 1
ATOM 1191 N N . SER A 1 148 ? 8.941 -54.525 -45.521 1.00 24.36 673 SER A N 1
ATOM 1192 C CA . SER A 1 148 ? 8.380 -54.871 -44.215 1.00 26.24 673 SER A CA 1
ATOM 1193 C C . SER A 1 148 ? 7.877 -53.668 -43.421 1.00 28.53 673 SER A C 1
ATOM 1194 O O . SER A 1 148 ? 7.078 -53.824 -42.499 1.00 26.60 673 SER A O 1
ATOM 1197 N N . THR A 1 149 ? 8.339 -52.471 -43.772 1.00 25.38 674 THR A N 1
ATOM 1198 C CA . THR A 1 149 ? 7.987 -51.276 -43.008 1.00 28.14 674 THR A CA 1
ATOM 1199 C C . THR A 1 149 ? 7.674 -50.086 -43.909 1.00 31.65 674 THR A C 1
ATOM 1200 O O . THR A 1 149 ? 8.406 -49.806 -44.855 1.00 34.78 674 THR A O 1
ATOM 1204 N N . ILE A 1 150 ? 6.584 -49.388 -43.607 1.00 30.95 675 ILE A N 1
ATOM 1205 C CA . ILE A 1 150 ? 6.140 -48.251 -44.410 1.00 33.81 675 ILE A CA 1
ATOM 1206 C C . ILE A 1 150 ? 5.733 -47.083 -43.501 1.00 37.14 675 ILE A C 1
ATOM 1207 O O . ILE A 1 150 ? 5.632 -47.259 -42.287 1.00 37.45 675 ILE A O 1
ATOM 1212 N N . PRO A 1 151 ? 5.517 -45.882 -44.077 1.00 37.55 676 PRO A N 1
ATOM 1213 C CA . PRO A 1 151 ? 5.063 -44.766 -43.239 1.00 39.75 676 PRO A CA 1
ATOM 1214 C C . PRO A 1 151 ? 3.693 -45.016 -42.621 1.00 43.98 676 PRO A C 1
ATOM 1215 O O . PRO A 1 151 ? 2.932 -45.836 -43.133 1.00 40.94 676 PRO A O 1
ATOM 1219 N N . LYS A 1 152 ? 3.392 -44.304 -41.539 1.00 45.45 677 LYS A N 1
ATOM 1220 C CA . LYS A 1 152 ? 2.126 -44.461 -40.832 1.00 48.07 677 LYS A CA 1
ATOM 1221 C C . LYS A 1 152 ? 0.929 -44.285 -41.765 1.00 46.14 677 LYS A C 1
ATOM 1222 O O . LYS A 1 152 ? -0.094 -44.949 -41.602 1.00 47.55 677 LYS A O 1
ATOM 1228 N N . ASP A 1 153 ? 1.066 -43.403 -42.751 1.00 45.84 678 ASP A N 1
ATOM 1229 C CA . ASP A 1 153 ? -0.022 -43.128 -43.685 1.00 48.50 678 ASP A CA 1
ATOM 1230 C C . ASP A 1 153 ? 0.173 -43.797 -45.044 1.00 46.64 678 ASP A C 1
ATOM 1231 O O . ASP A 1 153 ? -0.492 -43.439 -46.014 1.00 47.58 678 ASP A O 1
ATOM 1236 N N . GLY A 1 154 ? 1.088 -44.759 -45.114 1.00 44.63 679 GLY A N 1
ATOM 1237 C CA . GLY A 1 154 ? 1.273 -45.544 -46.322 1.00 44.28 679 GLY A CA 1
ATOM 1238 C C . GLY A 1 154 ? 2.167 -44.921 -47.379 1.00 42.14 679 GLY A C 1
ATOM 1239 O O . GLY A 1 154 ? 2.795 -43.888 -47.153 1.00 41.13 679 GLY A O 1
ATOM 1240 N N . LEU A 1 155 ? 2.218 -45.566 -48.541 1.00 39.29 680 LEU A N 1
ATOM 1241 C CA . LEU A 1 155 ? 3.050 -45.117 -49.651 1.00 36.04 680 LEU A CA 1
ATOM 1242 C C . LEU A 1 155 ? 2.218 -44.429 -50.726 1.00 39.32 680 LEU A C 1
ATOM 1243 O O . LEU A 1 155 ? 0.996 -44.556 -50.749 1.00 37.41 680 LEU A O 1
ATOM 1248 N N . LYS A 1 156 ? 2.885 -43.704 -51.618 1.00 39.51 681 LYS A N 1
ATOM 1249 C CA . LYS A 1 156 ? 2.204 -43.058 -52.734 1.00 39.35 681 LYS A CA 1
ATOM 1250 C C . LYS A 1 156 ? 1.759 -44.094 -53.758 1.00 40.59 681 LYS A C 1
ATOM 1251 O O . LYS A 1 156 ? 0.690 -43.976 -54.356 1.00 46.51 681 LYS A O 1
ATOM 1257 N N . SER A 1 157 ? 2.590 -45.111 -53.952 1.00 33.67 682 SER A N 1
ATOM 1258 C CA . SER A 1 157 ? 2.271 -46.203 -54.860 1.00 35.45 682 SER A CA 1
ATOM 1259 C C . SER A 1 157 ? 1.830 -47.428 -54.067 1.00 32.19 682 SER A C 1
ATOM 1260 O O . SER A 1 157 ? 2.382 -48.514 -54.237 1.00 28.41 682 SER A O 1
ATOM 1263 N N . GLN A 1 158 ? 0.834 -47.249 -53.204 1.00 33.77 683 GLN A N 1
ATOM 1264 C CA . GLN A 1 158 ? 0.425 -48.306 -52.280 1.00 36.83 683 GLN A CA 1
ATOM 1265 C C . GLN A 1 158 ? -0.084 -49.554 -53.000 1.00 32.59 683 GLN A C 1
ATOM 1266 O O . GLN A 1 158 ? 0.187 -50.676 -52.569 1.00 32.42 683 GLN A O 1
ATOM 1272 N N . GLU A 1 159 ? -0.806 -49.362 -54.099 1.00 32.32 684 GLU A N 1
ATOM 1273 C CA . GLU A 1 159 ? -1.391 -50.493 -54.811 1.00 32.26 684 GLU A CA 1
ATOM 1274 C C . GLU A 1 159 ? -0.324 -51.356 -55.475 1.00 32.66 684 GLU A C 1
ATOM 1275 O O . GLU A 1 159 ? -0.378 -52.584 -55.398 1.00 27.22 684 GLU A O 1
ATOM 1281 N N . LEU A 1 160 ? 0.651 -50.720 -56.118 1.00 29.40 685 LEU A N 1
ATOM 1282 C CA . LEU A 1 160 ? 1.744 -51.466 -56.730 1.00 29.13 685 LEU A CA 1
ATOM 1283 C C . LEU A 1 160 ? 2.605 -52.130 -55.659 1.00 25.59 685 LEU A C 1
ATOM 1284 O O . LEU A 1 160 ? 3.040 -53.269 -55.829 1.00 26.40 685 LEU A O 1
ATOM 1289 N N . PHE A 1 161 ? 2.842 -51.419 -54.557 1.00 27.16 686 PHE A N 1
ATOM 1290 C CA . PHE A 1 161 ? 3.602 -51.977 -53.441 1.00 27.81 686 PHE A CA 1
ATOM 1291 C C . PHE A 1 161 ? 2.966 -53.259 -52.911 1.00 25.99 686 PHE A C 1
ATOM 1292 O O . PHE A 1 161 ? 3.647 -54.269 -52.715 1.00 25.85 686 PHE A O 1
ATOM 1300 N N . ASP A 1 162 ? 1.661 -53.202 -52.665 1.00 24.69 687 ASP A N 1
ATOM 1301 C CA . ASP A 1 162 ? 0.933 -54.356 -52.151 1.00 27.73 687 ASP A CA 1
ATOM 1302 C C . ASP A 1 162 ? 1.036 -55.557 -53.089 1.00 24.07 687 ASP A C 1
ATOM 1303 O O . ASP A 1 162 ? 1.227 -56.685 -52.635 1.00 23.84 687 ASP A O 1
ATOM 1308 N N . GLU A 1 163 ? 0.926 -55.311 -54.392 1.00 25.21 688 GLU A N 1
ATOM 1309 C CA . GLU A 1 163 ? 1.052 -56.380 -55.384 1.00 27.35 688 GLU A CA 1
ATOM 1310 C C . GLU A 1 163 ? 2.444 -57.003 -55.388 1.00 26.38 688 GLU A C 1
ATOM 1311 O O . GLU A 1 163 ? 2.586 -58.222 -55.511 1.00 26.53 688 GLU A O 1
ATOM 1317 N N . ILE A 1 164 ? 3.469 -56.164 -55.274 1.00 26.32 689 ILE A N 1
ATOM 1318 C CA . ILE A 1 164 ? 4.840 -56.659 -55.210 1.00 24.46 689 ILE A CA 1
ATOM 1319 C C . ILE A 1 164 ? 5.034 -57.506 -53.954 1.00 21.78 689 ILE A C 1
ATOM 1320 O O . ILE A 1 164 ? 5.614 -58.591 -54.011 1.00 22.62 689 ILE A O 1
ATOM 1325 N N . ARG A 1 165 ? 4.536 -57.014 -52.824 1.00 23.56 690 ARG A N 1
ATOM 1326 C CA . ARG A 1 165 ? 4.703 -57.723 -51.559 1.00 24.22 690 ARG A CA 1
ATOM 1327 C C . ARG A 1 165 ? 4.005 -59.083 -51.593 1.00 22.07 690 ARG A C 1
ATOM 1328 O O . ARG A 1 165 ? 4.564 -60.078 -51.137 1.00 22.56 690 ARG A O 1
ATOM 1336 N N . MET A 1 166 ? 2.794 -59.124 -52.142 1.00 22.81 691 MET A N 1
ATOM 1337 C CA . MET A 1 166 ? 2.068 -60.386 -52.268 1.00 24.31 691 MET A CA 1
ATOM 1338 C C . MET A 1 166 ? 2.832 -61.352 -53.171 1.00 22.75 691 MET A C 1
ATOM 1339 O O . MET A 1 166 ? 2.850 -62.562 -52.932 1.00 23.35 691 MET A O 1
ATOM 1344 N N . THR A 1 167 ? 3.471 -60.806 -54.202 1.00 24.48 692 THR A N 1
ATOM 1345 C CA . THR A 1 167 ? 4.252 -61.607 -55.134 1.00 24.98 692 THR A CA 1
ATOM 1346 C C . THR A 1 167 ? 5.378 -62.368 -54.432 1.00 21.92 692 THR A C 1
ATOM 1347 O O . THR A 1 167 ? 5.638 -63.531 -54.742 1.00 22.93 692 THR A O 1
ATOM 1351 N N . TYR A 1 168 ? 6.034 -61.725 -53.472 1.00 21.49 693 TYR A N 1
ATOM 1352 C CA . TYR A 1 168 ? 7.153 -62.369 -52.795 1.00 20.42 693 TYR A CA 1
ATOM 1353 C C . TYR A 1 168 ? 6.719 -63.237 -51.624 1.00 20.25 693 TYR A C 1
ATOM 1354 O O . TYR A 1 168 ? 7.455 -64.131 -51.205 1.00 23.47 693 TYR A O 1
ATOM 1363 N N . ILE A 1 169 ? 5.516 -62.997 -51.116 1.00 22.98 694 ILE A N 1
ATOM 1364 C CA . ILE A 1 169 ? 4.915 -63.933 -50.176 1.00 21.02 694 ILE A CA 1
ATOM 1365 C C . ILE A 1 169 ? 4.664 -65.250 -50.907 1.00 21.59 694 ILE A C 1
ATOM 1366 O O . ILE A 1 169 ? 4.975 -66.332 -50.403 1.00 23.51 694 ILE A O 1
ATOM 1371 N N . LYS A 1 170 ? 4.115 -65.148 -52.111 1.00 22.91 695 LYS A N 1
ATOM 1372 C CA . LYS A 1 170 ? 3.915 -66.315 -52.959 1.00 23.72 695 LYS A CA 1
ATOM 1373 C C . LYS A 1 170 ? 5.248 -66.987 -53.279 1.00 24.91 695 LYS A C 1
ATOM 1374 O O . LYS A 1 170 ? 5.368 -68.207 -53.205 1.00 23.61 695 LYS A O 1
ATOM 1380 N N . GLU A 1 171 ? 6.255 -66.185 -53.616 1.00 25.47 696 GLU A N 1
ATOM 1381 C CA . GLU A 1 171 ? 7.557 -66.729 -53.990 1.00 24.14 696 GLU A CA 1
ATOM 1382 C C . GLU A 1 171 ? 8.238 -67.425 -52.814 1.00 21.98 696 GLU A C 1
ATOM 1383 O O . GLU A 1 171 ? 8.912 -68.440 -52.996 1.00 23.52 696 GLU A O 1
ATOM 1389 N N . LEU A 1 172 ? 8.061 -66.884 -51.612 1.00 21.96 697 LEU A N 1
ATOM 1390 C CA . LEU A 1 172 ? 8.562 -67.542 -50.410 1.00 25.45 697 LEU A CA 1
ATOM 1391 C C . LEU A 1 172 ? 7.917 -68.918 -50.272 1.00 24.87 697 LEU A C 1
ATOM 1392 O O . LEU A 1 172 ? 8.577 -69.889 -49.907 1.00 24.48 697 LEU A O 1
ATOM 1397 N N . GLY A 1 173 ? 6.626 -68.995 -50.584 1.00 27.70 698 GLY A N 1
ATOM 1398 C CA . GLY A 1 173 ? 5.920 -70.264 -50.592 1.00 25.94 698 GLY A CA 1
ATOM 1399 C C . GLY A 1 173 ? 6.539 -71.241 -51.575 1.00 24.32 698 GLY A C 1
ATOM 1400 O O . GLY A 1 173 ? 6.736 -72.414 -51.258 1.00 26.05 698 GLY A O 1
ATOM 1401 N N . ALA A 1 174 ? 6.856 -70.749 -52.768 1.00 23.39 699 ALA A N 1
ATOM 1402 C CA . ALA A 1 174 ? 7.476 -71.572 -53.801 1.00 23.47 699 ALA A CA 1
ATOM 1403 C C . ALA A 1 174 ? 8.831 -72.114 -53.348 1.00 27.87 699 ALA A C 1
ATOM 1404 O O . ALA A 1 174 ? 9.177 -73.259 -53.640 1.00 27.70 699 ALA A O 1
ATOM 1406 N N . ALA A 1 175 ? 9.590 -71.285 -52.636 1.00 26.15 700 ALA A N 1
ATOM 1407 C CA . ALA A 1 175 ? 10.900 -71.680 -52.129 1.00 26.11 700 ALA A CA 1
ATOM 1408 C C . ALA A 1 175 ? 10.771 -72.792 -51.091 1.00 27.89 700 ALA A C 1
ATOM 1409 O O . ALA A 1 175 ? 11.575 -73.725 -51.063 1.00 29.87 700 ALA A O 1
ATOM 1411 N N . ILE A 1 176 ? 9.754 -72.685 -50.240 1.00 26.30 701 ILE A N 1
ATOM 1412 C CA . ILE A 1 176 ? 9.476 -73.717 -49.244 1.00 26.68 701 ILE A CA 1
ATOM 1413 C C . ILE A 1 176 ? 9.194 -75.058 -49.922 1.00 31.23 701 ILE A C 1
ATOM 1414 O O . ILE A 1 176 ? 9.708 -76.097 -49.507 1.00 31.09 701 ILE A O 1
ATOM 1419 N N . VAL A 1 177 ? 8.389 -75.024 -50.978 1.00 28.72 702 VAL A N 1
ATOM 1420 C CA . VAL A 1 177 ? 8.066 -76.226 -51.738 1.00 30.29 702 VAL A CA 1
ATOM 1421 C C . VAL A 1 177 ? 9.299 -76.781 -52.454 1.00 33.99 702 VAL A C 1
ATOM 1422 O O . VAL A 1 177 ? 9.536 -77.990 -52.455 1.00 32.34 702 VAL A O 1
ATOM 1426 N N . ALA A 1 178 ? 10.089 -75.889 -53.046 1.00 32.93 703 ALA A N 1
ATOM 1427 C CA . ALA A 1 178 ? 11.301 -76.288 -53.757 1.00 36.36 703 ALA A CA 1
ATOM 1428 C C . ALA A 1 178 ? 12.321 -76.897 -52.804 1.00 39.05 703 ALA A C 1
ATOM 1429 O O . ALA A 1 178 ? 13.157 -77.707 -53.203 1.00 37.91 703 ALA A O 1
ATOM 1431 N N . ARG A 1 179 ? 12.241 -76.496 -51.541 1.00 37.71 704 ARG A N 1
ATOM 1432 C CA . ARG A 1 179 ? 13.151 -76.985 -50.517 1.00 42.88 704 ARG A CA 1
ATOM 1433 C C . ARG A 1 179 ? 12.994 -78.483 -50.293 1.00 50.60 704 ARG A C 1
ATOM 1434 O O . ARG A 1 179 ? 11.881 -79.008 -50.249 1.00 52.96 704 ARG A O 1
ATOM 1442 N N . GLU A 1 180 ? 14.125 -79.163 -50.158 1.00 57.30 705 GLU A N 1
ATOM 1443 C CA . GLU A 1 180 ? 14.149 -80.589 -49.868 1.00 66.11 705 GLU A CA 1
ATOM 1444 C C . GLU A 1 180 ? 13.676 -80.856 -48.440 1.00 67.79 705 GLU A C 1
ATOM 1445 O O . GLU A 1 180 ? 14.473 -80.815 -47.499 1.00 66.81 705 GLU A O 1
ATOM 1451 N N . GLY A 1 181 ? 12.381 -81.119 -48.273 1.00 65.96 706 GLY A N 1
ATOM 1452 C CA . GLY A 1 181 ? 11.831 -81.321 -46.943 1.00 68.41 706 GLY A CA 1
ATOM 1453 C C . GLY A 1 181 ? 10.456 -81.963 -46.862 1.00 70.10 706 GLY A C 1
ATOM 1454 O O . GLY A 1 181 ? 9.982 -82.584 -47.815 1.00 71.27 706 GLY A O 1
ATOM 1455 N N . ASN A 1 182 ? 9.819 -81.804 -45.704 1.00 68.64 707 ASN A N 1
ATOM 1456 C CA . ASN A 1 182 ? 8.519 -82.405 -45.421 1.00 66.30 707 ASN A CA 1
ATOM 1457 C C . ASN A 1 182 ? 7.376 -81.685 -46.135 1.00 64.44 707 ASN A C 1
ATOM 1458 O O . ASN A 1 182 ? 7.096 -80.519 -45.857 1.00 65.91 707 ASN A O 1
ATOM 1463 N N . SER A 1 183 ? 6.710 -82.394 -47.042 1.00 59.86 708 SER A N 1
ATOM 1464 C CA . SER A 1 183 ? 5.662 -81.805 -47.873 1.00 60.52 708 SER A CA 1
ATOM 1465 C C . SER A 1 183 ? 4.422 -81.389 -47.079 1.00 60.31 708 SER A C 1
ATOM 1466 O O . SER A 1 183 ? 3.906 -80.282 -47.252 1.00 57.99 708 SER A O 1
ATOM 1469 N N . SER A 1 184 ? 3.947 -82.276 -46.209 1.00 61.85 709 SER A N 1
ATOM 1470 C CA . SER A 1 184 ? 2.724 -82.022 -45.451 1.00 59.92 709 SER A CA 1
ATOM 1471 C C . SER A 1 184 ? 2.904 -80.923 -44.403 1.00 57.82 709 SER A C 1
ATOM 1472 O O . SER A 1 184 ? 1.941 -80.520 -43.747 1.00 54.13 709 SER A O 1
ATOM 1475 N N . GLN A 1 185 ? 4.133 -80.438 -44.248 1.00 54.11 710 GLN A N 1
ATOM 1476 C CA . GLN A 1 185 ? 4.422 -79.426 -43.241 1.00 48.03 710 GLN A CA 1
ATOM 1477 C C . GLN A 1 185 ? 4.782 -78.077 -43.849 1.00 43.31 710 GLN A C 1
ATOM 1478 O O . GLN A 1 185 ? 5.273 -77.190 -43.151 1.00 34.68 710 GLN A O 1
ATOM 1484 N N . ASN A 1 186 ? 4.529 -77.925 -45.145 1.00 40.61 711 ASN A N 1
ATOM 1485 C CA . ASN A 1 186 ? 4.846 -76.687 -45.845 1.00 38.53 711 ASN A CA 1
ATOM 1486 C C . ASN A 1 186 ? 4.171 -75.470 -45.225 1.00 34.36 711 ASN A C 1
ATOM 1487 O O . ASN A 1 186 ? 4.790 -74.420 -45.079 1.00 29.66 711 ASN A O 1
ATOM 1492 N N . TRP A 1 187 ? 2.905 -75.612 -44.853 1.00 30.23 712 TRP A N 1
ATOM 1493 C CA . TRP A 1 187 ? 2.159 -74.481 -44.321 1.00 29.99 712 TRP A CA 1
ATOM 1494 C C . TRP A 1 187 ? 2.594 -74.135 -42.905 1.00 31.67 712 TRP A C 1
ATOM 1495 O O . TRP A 1 187 ? 2.509 -72.978 -42.491 1.00 31.11 712 TRP A O 1
ATOM 1506 N N . GLN A 1 188 ? 3.066 -75.133 -42.169 1.00 29.48 713 GLN A N 1
ATOM 1507 C CA . GLN A 1 188 ? 3.625 -74.880 -40.850 1.00 36.34 713 GLN A CA 1
ATOM 1508 C C . GLN A 1 188 ? 4.928 -74.105 -40.988 1.00 29.48 713 GLN A C 1
ATOM 1509 O O . GLN A 1 188 ? 5.179 -73.161 -40.241 1.00 33.48 713 GLN A O 1
ATOM 1515 N N . ARG A 1 189 ? 5.752 -74.505 -41.951 1.00 30.94 714 ARG A N 1
ATOM 1516 C CA . ARG A 1 189 ? 7.017 -73.822 -42.197 1.00 31.76 714 ARG A CA 1
ATOM 1517 C C . ARG A 1 189 ? 6.783 -72.404 -42.711 1.00 31.83 714 ARG A C 1
ATOM 1518 O O . ARG A 1 189 ? 7.559 -71.493 -42.421 1.00 31.14 714 ARG A O 1
ATOM 1526 N N . PHE A 1 190 ? 5.708 -72.220 -43.473 1.00 27.92 715 PHE A N 1
ATOM 1527 C CA . PHE A 1 190 ? 5.329 -70.896 -43.947 1.00 25.48 715 PHE A CA 1
ATOM 1528 C C . PHE A 1 190 ? 5.083 -69.981 -42.759 1.00 30.53 715 PHE A C 1
ATOM 1529 O O . PHE A 1 190 ? 5.529 -68.833 -42.742 1.00 27.28 715 PHE A O 1
ATOM 1537 N N . TYR A 1 191 ? 4.379 -70.500 -41.759 1.00 25.88 716 TYR A N 1
ATOM 1538 C CA . TYR A 1 191 ? 4.158 -69.752 -40.532 1.00 26.30 716 TYR A CA 1
ATOM 1539 C C . TYR A 1 191 ? 5.473 -69.445 -39.822 1.00 26.51 716 TYR A C 1
ATOM 1540 O O . TYR A 1 191 ? 5.691 -68.328 -39.360 1.00 27.84 716 TYR A O 1
ATOM 1549 N N . GLN A 1 192 ? 6.335 -70.449 -39.723 1.00 24.43 717 GLN A N 1
ATOM 1550 C CA . GLN A 1 192 ? 7.597 -70.300 -39.006 1.00 31.14 717 GLN A CA 1
ATOM 1551 C C . GLN A 1 192 ? 8.504 -69.254 -39.650 1.00 31.16 717 GLN A C 1
ATOM 1552 O O . GLN A 1 192 ? 9.120 -68.443 -38.955 1.00 26.56 717 GLN A O 1
ATOM 1558 N N . LEU A 1 193 ? 8.581 -69.267 -40.976 1.00 25.76 718 LEU A N 1
ATOM 1559 C CA . LEU A 1 193 ? 9.441 -68.328 -41.685 1.00 26.24 718 LEU A CA 1
ATOM 1560 C C . LEU A 1 193 ? 8.895 -66.904 -41.620 1.00 27.84 718 LEU A C 1
ATOM 1561 O O . LEU A 1 193 ? 9.662 -65.952 -41.474 1.00 29.07 718 LEU A O 1
ATOM 1566 N N . THR A 1 194 ? 7.578 -66.748 -41.719 1.00 23.54 719 THR A N 1
ATOM 1567 C CA . THR A 1 194 ? 6.992 -65.416 -41.618 1.00 25.10 719 THR A CA 1
ATOM 1568 C C . THR A 1 194 ? 6.994 -64.950 -40.164 1.00 28.66 719 THR A C 1
ATOM 1569 O O . THR A 1 194 ? 6.938 -63.753 -39.888 1.00 28.60 719 THR A O 1
ATOM 1573 N N . LYS A 1 195 ? 7.061 -65.901 -39.238 1.00 28.20 720 LYS A N 1
ATOM 1574 C CA . LYS A 1 195 ? 7.210 -65.570 -37.825 1.00 28.79 720 LYS A CA 1
ATOM 1575 C C . LYS A 1 195 ? 8.590 -64.965 -37.594 1.00 28.46 720 LYS A C 1
ATOM 1576 O O . LYS A 1 195 ? 8.733 -63.962 -36.893 1.00 29.61 720 LYS A O 1
ATOM 1582 N N . LEU A 1 196 ? 9.600 -65.586 -38.194 1.00 26.89 721 LEU A N 1
ATOM 1583 C CA . LEU A 1 196 ? 10.960 -65.074 -38.138 1.00 30.22 721 LEU A CA 1
ATOM 1584 C C . LEU A 1 196 ? 11.032 -63.665 -38.722 1.00 32.52 721 LEU A C 1
ATOM 1585 O O . LEU A 1 196 ? 11.728 -62.804 -38.189 1.00 29.55 721 LEU A O 1
ATOM 1590 N N . LEU A 1 197 ? 10.310 -63.430 -39.813 1.00 26.23 722 LEU A N 1
ATOM 1591 C CA . LEU A 1 197 ? 10.256 -62.099 -40.410 1.00 28.70 722 LEU A CA 1
ATOM 1592 C C . LEU A 1 197 ? 9.684 -61.083 -39.429 1.00 31.11 722 LEU A C 1
ATOM 1593 O O . LEU A 1 197 ? 10.190 -59.967 -39.313 1.00 25.97 722 LEU A O 1
ATOM 1598 N N . ASP A 1 198 ? 8.627 -61.475 -38.724 1.00 26.01 723 ASP A N 1
ATOM 1599 C CA . ASP A 1 198 ? 8.022 -60.613 -37.715 1.00 29.25 723 ASP A CA 1
ATOM 1600 C C . ASP A 1 198 ? 9.024 -60.245 -36.622 1.00 26.25 723 ASP A C 1
ATOM 1601 O O . ASP A 1 198 ? 9.068 -59.102 -36.173 1.00 28.79 723 ASP A O 1
ATOM 1606 N N . SER A 1 199 ? 9.834 -61.213 -36.205 1.00 28.66 724 SER A N 1
ATOM 1607 C CA . SER A 1 199 ? 10.753 -60.992 -35.097 1.00 33.16 724 SER A CA 1
ATOM 1608 C C . SER A 1 199 ? 11.945 -60.123 -35.505 1.00 36.09 724 SER A C 1
ATOM 1609 O O . SER A 1 199 ? 12.614 -59.553 -34.645 1.00 31.83 724 SER A O 1
ATOM 1612 N N . MET A 1 200 ? 12.207 -60.014 -36.806 1.00 28.80 725 MET A N 1
ATOM 1613 C CA . MET A 1 200 ? 13.273 -59.136 -37.286 1.00 31.82 725 MET A CA 1
ATOM 1614 C C . MET A 1 200 ? 12.981 -57.684 -36.927 1.00 32.98 725 MET A C 1
ATOM 1615 O O . MET A 1 200 ? 13.901 -56.883 -36.786 1.00 34.08 725 MET A O 1
ATOM 1620 N N . HIS A 1 201 ? 11.702 -57.350 -36.777 1.00 30.16 726 HIS A N 1
ATOM 1621 C CA . HIS A 1 201 ? 11.308 -56.015 -36.336 1.00 29.98 726 HIS A CA 1
ATOM 1622 C C . HIS A 1 201 ? 11.907 -55.680 -34.969 1.00 34.91 726 HIS A C 1
ATOM 1623 O O . HIS A 1 201 ? 12.392 -54.569 -34.757 1.00 30.18 726 HIS A O 1
ATOM 1630 N N . GLU A 1 202 ? 11.868 -56.636 -34.042 1.00 34.60 727 GLU A N 1
ATOM 1631 C CA . GLU A 1 202 ? 12.424 -56.409 -32.710 1.00 39.09 727 GLU A CA 1
ATOM 1632 C C . GLU A 1 202 ? 13.950 -56.406 -32.746 1.00 34.20 727 GLU A C 1
ATOM 1633 O O . GLU A 1 202 ? 14.590 -55.632 -32.036 1.00 38.01 727 GLU A O 1
ATOM 1639 N N . VAL A 1 203 ? 14.527 -57.276 -33.569 1.00 34.91 728 VAL A N 1
ATOM 1640 C CA . VAL A 1 203 ? 15.973 -57.297 -33.762 1.00 34.92 728 VAL A CA 1
ATOM 1641 C C . VAL A 1 203 ? 16.457 -55.927 -34.228 1.00 35.70 728 VAL A C 1
ATOM 1642 O O . VAL A 1 203 ? 17.417 -55.376 -33.692 1.00 33.76 728 VAL A O 1
ATOM 1646 N N . VAL A 1 204 ? 15.769 -55.381 -35.224 1.00 31.99 729 VAL A N 1
ATOM 1647 C CA . VAL A 1 204 ? 16.097 -54.073 -35.777 1.00 32.79 729 VAL A CA 1
ATOM 1648 C C . VAL A 1 204 ? 15.905 -52.965 -34.748 1.00 36.57 729 VAL A C 1
ATOM 1649 O O . VAL A 1 204 ? 16.719 -52.047 -34.654 1.00 35.07 729 VAL A O 1
ATOM 1653 N N . GLU A 1 205 ? 14.826 -53.061 -33.979 1.00 32.99 730 GLU A N 1
ATOM 1654 C CA . GLU A 1 205 ? 14.539 -52.089 -32.931 1.00 38.39 730 GLU A CA 1
ATOM 1655 C C . GLU A 1 205 ? 15.696 -51.982 -31.942 1.00 36.75 730 GLU A C 1
ATOM 1656 O O . GLU A 1 205 ? 16.077 -50.886 -31.534 1.00 39.84 730 GLU A O 1
ATOM 1662 N N . ASN A 1 206 ? 16.263 -53.126 -31.573 1.00 37.19 731 ASN A N 1
ATOM 1663 C CA . ASN A 1 206 ? 17.391 -53.153 -30.654 1.00 38.16 731 ASN A CA 1
ATOM 1664 C C . ASN A 1 206 ? 18.655 -52.567 -31.271 1.00 39.72 731 ASN A C 1
ATOM 1665 O O . ASN A 1 206 ? 19.296 -51.700 -30.680 1.00 36.25 731 ASN A O 1
ATOM 1670 N N . LEU A 1 207 ? 19.006 -53.046 -32.461 1.00 34.33 732 LEU A N 1
ATOM 1671 C CA . LEU A 1 207 ? 20.221 -52.606 -33.138 1.00 32.59 732 LEU A CA 1
ATOM 1672 C C . LEU A 1 207 ? 20.179 -51.114 -33.462 1.00 36.40 732 LEU A C 1
ATOM 1673 O O . LEU A 1 207 ? 21.196 -50.425 -33.362 1.00 37.47 732 LEU A O 1
ATOM 1678 N N . LEU A 1 208 ? 19.006 -50.613 -33.839 1.00 35.70 733 LEU A N 1
ATOM 1679 C CA . LEU A 1 208 ? 18.862 -49.198 -34.171 1.00 37.02 733 LEU A CA 1
ATOM 1680 C C . LEU A 1 208 ? 18.943 -48.308 -32.936 1.00 41.27 733 LEU A C 1
ATOM 1681 O O . LEU A 1 208 ? 19.460 -47.194 -33.007 1.00 37.49 733 LEU A O 1
ATOM 1686 N N . ASN A 1 209 ? 18.421 -48.788 -31.811 1.00 38.84 734 ASN A N 1
ATOM 1687 C CA . ASN A 1 209 ? 18.510 -48.035 -30.563 1.00 41.28 734 ASN A CA 1
ATOM 1688 C C . ASN A 1 209 ? 19.957 -47.789 -30.183 1.00 41.37 734 ASN A C 1
ATOM 1689 O O . ASN A 1 209 ? 20.331 -46.686 -29.787 1.00 42.94 734 ASN A O 1
ATOM 1694 N N . TYR A 1 210 ? 20.774 -48.825 -30.316 1.00 36.53 735 TYR A N 1
ATOM 1695 C CA . TYR A 1 210 ? 22.181 -48.707 -29.983 1.00 40.45 735 TYR A CA 1
ATOM 1696 C C . TYR A 1 210 ? 22.924 -47.903 -31.050 1.00 45.99 735 TYR A C 1
ATOM 1697 O O . TYR A 1 210 ? 23.831 -47.133 -30.731 1.00 42.57 735 TYR A O 1
ATOM 1706 N N . CYS A 1 211 ? 22.537 -48.082 -32.310 1.00 39.44 736 CYS A N 1
ATOM 1707 C CA . CYS A 1 211 ? 23.133 -47.329 -33.411 1.00 38.46 736 CYS A CA 1
ATOM 1708 C C . CYS A 1 211 ? 22.880 -45.833 -33.245 1.00 37.99 736 CYS A C 1
ATOM 1709 O O . CYS A 1 211 ? 23.794 -45.020 -33.374 1.00 39.67 736 CYS A O 1
ATOM 1712 N N . PHE A 1 212 ? 21.632 -45.480 -32.953 1.00 36.80 737 PHE A N 1
ATOM 1713 C CA . PHE A 1 212 ? 21.245 -44.089 -32.745 1.00 37.29 737 PHE A CA 1
ATOM 1714 C C . PHE A 1 212 ? 22.002 -43.490 -31.566 1.00 44.69 737 PHE A C 1
ATOM 1715 O O . PHE A 1 212 ? 22.475 -42.354 -31.625 1.00 40.30 737 PHE A O 1
ATOM 1723 N N . GLN A 1 213 ? 22.103 -44.270 -30.495 1.00 40.06 738 GLN A N 1
ATOM 1724 C CA . GLN A 1 213 ? 22.806 -43.858 -29.288 1.00 46.41 738 GLN A CA 1
ATOM 1725 C C . GLN A 1 213 ? 24.269 -43.546 -29.582 1.00 43.52 738 GLN A C 1
ATOM 1726 O O . GLN A 1 213 ? 24.786 -42.505 -29.181 1.00 46.06 738 GLN A O 1
ATOM 1732 N N . THR A 1 214 ? 24.927 -44.454 -30.295 1.00 42.31 739 THR A N 1
ATOM 1733 C CA . THR A 1 214 ? 26.324 -44.279 -30.671 1.00 42.64 739 THR A CA 1
ATOM 1734 C C . THR A 1 214 ? 26.502 -43.074 -31.590 1.00 45.55 739 THR A C 1
ATOM 1735 O O . THR A 1 214 ? 27.440 -42.292 -31.434 1.00 44.59 739 THR A O 1
ATOM 1739 N N . PHE A 1 215 ? 25.587 -42.930 -32.543 1.00 40.75 740 PHE A N 1
ATOM 1740 C CA . PHE A 1 215 ? 25.636 -41.831 -33.499 1.00 41.76 740 PHE A CA 1
ATOM 1741 C C . PHE A 1 215 ? 25.518 -40.473 -32.815 1.00 45.14 740 PHE A C 1
ATOM 1742 O O . PHE A 1 215 ? 26.079 -39.484 -33.282 1.00 44.78 740 PHE A O 1
ATOM 1750 N N . LEU A 1 216 ? 24.790 -40.430 -31.705 1.00 44.36 741 LEU A N 1
ATOM 1751 C CA . LEU A 1 216 ? 24.557 -39.178 -30.997 1.00 48.86 741 LEU A CA 1
ATOM 1752 C C . LEU A 1 216 ? 25.559 -38.950 -29.867 1.00 51.07 741 LEU A C 1
ATOM 1753 O O . LEU A 1 216 ? 25.566 -37.887 -29.246 1.00 55.87 741 LEU A O 1
ATOM 1758 N N . ASP A 1 217 ? 26.405 -39.942 -29.606 1.00 51.85 742 ASP A N 1
ATOM 1759 C CA . ASP A 1 217 ? 27.397 -39.828 -28.540 1.00 53.42 742 ASP A CA 1
ATOM 1760 C C . ASP A 1 217 ? 28.680 -39.177 -29.047 1.00 59.07 742 ASP A C 1
ATOM 1761 O O . ASP A 1 217 ? 29.405 -39.750 -29.862 1.00 59.21 742 ASP A O 1
ATOM 1766 N N . LYS A 1 218 ? 28.954 -37.979 -28.542 1.00 62.92 743 LYS A N 1
ATOM 1767 C CA . LYS A 1 218 ? 30.111 -37.201 -28.965 1.00 61.54 743 LYS A CA 1
ATOM 1768 C C . LYS A 1 218 ? 31.371 -37.589 -28.195 1.00 61.67 743 LYS A C 1
ATOM 1769 O O . LYS A 1 218 ? 32.441 -37.025 -28.420 1.00 63.21 743 LYS A O 1
ATOM 1775 N N . THR A 1 219 ? 31.242 -38.551 -27.287 1.00 59.12 744 THR A N 1
ATOM 1776 C CA . THR A 1 219 ? 32.371 -38.965 -26.465 1.00 59.45 744 THR A CA 1
ATOM 1777 C C . THR A 1 219 ? 33.069 -40.208 -27.013 1.00 60.37 744 THR A C 1
ATOM 1778 O O . THR A 1 219 ? 34.194 -40.511 -26.619 1.00 59.83 744 THR A O 1
ATOM 1782 N N . MET A 1 220 ? 32.414 -40.923 -27.924 1.00 59.15 745 MET A N 1
ATOM 1783 C CA . MET A 1 220 ? 32.947 -42.205 -28.384 1.00 56.60 745 MET A CA 1
ATOM 1784 C C . MET A 1 220 ? 33.823 -42.123 -29.634 1.00 52.71 745 MET A C 1
ATOM 1785 O O . MET A 1 220 ? 34.563 -43.062 -29.918 1.00 60.31 745 MET A O 1
ATOM 1790 N N . SER A 1 221 ? 33.742 -41.024 -30.377 1.00 50.75 746 SER A N 1
ATOM 1791 C CA . SER A 1 221 ? 34.608 -40.830 -31.542 1.00 49.27 746 SER A CA 1
ATOM 1792 C C . SER A 1 221 ? 34.541 -42.010 -32.520 1.00 50.41 746 SER A C 1
ATOM 1793 O O . SER A 1 221 ? 35.563 -42.615 -32.862 1.00 47.57 746 SER A O 1
ATOM 1796 N N . ILE A 1 222 ? 33.327 -42.341 -32.948 1.00 45.15 747 ILE A N 1
ATOM 1797 C CA . ILE A 1 222 ? 33.109 -43.393 -33.933 1.00 40.94 747 ILE A CA 1
ATOM 1798 C C . ILE A 1 222 ? 32.582 -42.765 -35.219 1.00 37.78 747 ILE A C 1
ATOM 1799 O O . ILE A 1 222 ? 31.653 -41.957 -35.186 1.00 38.62 747 ILE A O 1
ATOM 1804 N N . GLU A 1 223 ? 33.185 -43.124 -36.348 1.00 35.02 748 GLU A N 1
ATOM 1805 C CA . GLU A 1 223 ? 32.839 -42.501 -37.622 1.00 40.66 748 GLU A CA 1
ATOM 1806 C C . GLU A 1 223 ? 31.733 -43.236 -38.369 1.00 36.37 748 GLU A C 1
ATOM 1807 O O . GLU A 1 223 ? 31.649 -44.462 -38.331 1.00 33.52 748 GLU A O 1
ATOM 1813 N N . PHE A 1 224 ? 30.893 -42.461 -39.050 1.00 36.87 749 PHE A N 1
ATOM 1814 C CA . PHE A 1 224 ? 29.854 -42.984 -39.932 1.00 34.16 749 PHE A CA 1
ATOM 1815 C C . PHE A 1 224 ? 30.059 -42.410 -41.334 1.00 37.03 749 PHE A C 1
ATOM 1816 O O . PHE A 1 224 ? 30.410 -41.239 -41.474 1.00 37.32 749 PHE A O 1
ATOM 1824 N N . PRO A 1 225 ? 29.844 -43.226 -42.378 1.00 33.82 750 PRO A N 1
ATOM 1825 C CA . PRO A 1 225 ? 29.921 -42.664 -43.732 1.00 31.61 750 PRO A CA 1
ATOM 1826 C C . PRO A 1 225 ? 28.686 -41.825 -44.038 1.00 32.77 750 PRO A C 1
ATOM 1827 O O . PRO A 1 225 ? 27.695 -41.938 -43.316 1.00 31.34 750 PRO A O 1
ATOM 1831 N N . GLU A 1 226 ? 28.747 -41.002 -45.082 1.00 28.64 751 GLU A N 1
ATOM 1832 C CA . GLU A 1 226 ? 27.629 -40.134 -45.445 1.00 31.45 751 GLU A CA 1
ATOM 1833 C C . GLU A 1 226 ? 26.315 -40.901 -45.586 1.00 26.89 751 GLU A C 1
ATOM 1834 O O . GLU A 1 226 ? 25.278 -40.455 -45.103 1.00 27.90 751 GLU A O 1
ATOM 1840 N N . MET A 1 227 ? 26.371 -42.055 -46.242 1.00 29.44 752 MET A N 1
ATOM 1841 C CA . MET A 1 227 ? 25.169 -42.849 -46.487 1.00 33.02 752 MET A CA 1
ATOM 1842 C C . MET A 1 227 ? 24.400 -43.174 -45.204 1.00 35.04 752 MET A C 1
ATOM 1843 O O . MET A 1 227 ? 23.194 -42.940 -45.124 1.00 32.97 752 MET A O 1
ATOM 1848 N N . LEU A 1 228 ? 25.092 -43.707 -44.203 1.00 28.96 753 LEU A N 1
ATOM 1849 C CA . LEU A 1 228 ? 24.431 -44.076 -42.956 1.00 31.98 753 LEU A CA 1
ATOM 1850 C C . LEU A 1 228 ? 24.048 -42.845 -42.143 1.00 32.08 753 LEU A C 1
ATOM 1851 O O . LEU A 1 228 ? 22.972 -42.803 -41.549 1.00 29.53 753 LEU A O 1
ATOM 1856 N N . ALA A 1 229 ? 24.924 -41.844 -42.120 1.00 31.78 754 ALA A N 1
ATOM 1857 C CA . ALA A 1 229 ? 24.675 -40.639 -41.335 1.00 33.07 754 ALA A CA 1
ATOM 1858 C C . ALA A 1 229 ? 23.410 -39.917 -41.796 1.00 31.10 754 ALA A C 1
ATOM 1859 O O . ALA A 1 229 ? 22.636 -39.422 -40.975 1.00 33.89 754 ALA A O 1
ATOM 1861 N N . GLU A 1 230 ? 23.201 -39.866 -43.107 1.00 30.42 755 GLU A N 1
ATOM 1862 C CA . GLU A 1 230 ? 22.022 -39.206 -43.656 1.00 34.48 755 GLU A CA 1
ATOM 1863 C C . GLU A 1 230 ? 20.751 -39.989 -43.337 1.00 34.68 755 GLU A C 1
ATOM 1864 O O . GLU A 1 230 ? 19.743 -39.408 -42.935 1.00 35.77 755 GLU A O 1
ATOM 1870 N N . ILE A 1 231 ? 20.806 -41.306 -43.507 1.00 34.15 756 ILE A N 1
ATOM 1871 C CA . ILE A 1 231 ? 19.653 -42.151 -43.221 1.00 32.97 756 ILE A CA 1
ATOM 1872 C C . ILE A 1 231 ? 19.292 -42.098 -41.741 1.00 36.33 756 ILE A C 1
ATOM 1873 O O . ILE A 1 231 ? 18.131 -41.895 -41.386 1.00 36.91 756 ILE A O 1
ATOM 1878 N N . ILE A 1 232 ? 20.292 -42.268 -40.883 1.00 35.64 757 ILE A N 1
ATOM 1879 C CA . ILE A 1 232 ? 20.081 -42.246 -39.439 1.00 33.38 757 ILE A CA 1
ATOM 1880 C C . ILE A 1 232 ? 19.486 -40.918 -38.978 1.00 36.06 757 ILE A C 1
ATOM 1881 O O . ILE A 1 232 ? 18.540 -40.896 -38.191 1.00 38.06 757 ILE A O 1
ATOM 1886 N N . THR A 1 233 ? 20.034 -39.816 -39.482 1.00 37.79 758 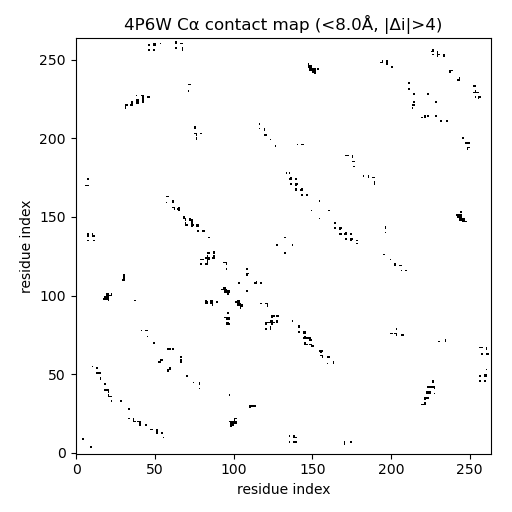THR A N 1
ATOM 1887 C CA . THR A 1 233 ? 19.546 -38.485 -39.131 1.00 38.30 758 THR A CA 1
ATOM 1888 C C . THR A 1 233 ? 18.082 -38.308 -39.526 1.00 40.79 758 THR A C 1
ATOM 1889 O O . THR A 1 233 ? 17.295 -37.721 -38.786 1.00 44.52 758 THR A O 1
ATOM 1893 N N . ASN A 1 234 ? 17.719 -38.829 -40.691 1.00 40.94 759 ASN A N 1
ATOM 1894 C CA . ASN A 1 234 ? 16.357 -38.691 -41.187 1.00 46.08 759 ASN A CA 1
ATOM 1895 C C . ASN A 1 234 ? 15.360 -39.588 -40.457 1.00 43.06 759 ASN A C 1
ATOM 1896 O O . ASN A 1 234 ? 14.175 -39.265 -40.373 1.00 44.37 759 ASN A O 1
ATOM 1901 N N . GLN A 1 235 ? 15.839 -40.708 -39.923 1.00 42.03 760 GLN A N 1
ATOM 1902 C CA . GLN A 1 235 ? 14.953 -41.693 -39.307 1.00 43.09 760 GLN A CA 1
ATOM 1903 C C . GLN A 1 235 ? 14.670 -41.431 -37.828 1.00 46.04 760 GLN A C 1
ATOM 1904 O O . GLN A 1 235 ? 13.553 -41.668 -37.368 1.00 46.18 760 GLN A O 1
ATOM 1910 N N . ILE A 1 236 ? 15.675 -40.955 -37.093 1.00 43.63 761 ILE A N 1
ATOM 1911 C CA . ILE A 1 236 ? 15.528 -40.688 -35.656 1.00 44.24 761 ILE A CA 1
ATOM 1912 C C . ILE A 1 236 ? 14.234 -39.932 -35.306 1.00 45.69 761 ILE A C 1
ATOM 1913 O O . ILE A 1 236 ? 13.498 -40.373 -34.420 1.00 48.79 761 ILE A O 1
ATOM 1918 N N . PRO A 1 237 ? 13.936 -38.813 -36.004 1.00 46.86 762 PRO A N 1
ATOM 1919 C CA . PRO A 1 237 ? 12.678 -38.122 -35.689 1.00 48.39 762 PRO A CA 1
ATOM 1920 C C . PRO A 1 237 ? 11.435 -38.980 -35.930 1.00 52.05 762 PRO A C 1
ATOM 1921 O O . PRO A 1 237 ? 10.494 -38.922 -35.140 1.00 53.13 762 PRO A O 1
ATOM 1925 N N . LYS A 1 238 ? 11.440 -39.763 -37.004 1.00 51.35 763 LYS A N 1
ATOM 1926 C CA . LYS A 1 238 ? 10.289 -40.587 -37.366 1.00 52.40 763 LYS A CA 1
ATOM 1927 C C . LYS A 1 238 ? 9.924 -41.596 -36.280 1.00 50.33 763 LYS A C 1
ATOM 1928 O O . LYS A 1 238 ? 8.747 -41.772 -35.965 1.00 53.62 763 LYS A O 1
ATOM 1934 N N . TYR A 1 239 ? 10.929 -42.253 -35.709 1.00 51.02 764 TYR A N 1
ATOM 1935 C CA . TYR A 1 239 ? 10.689 -43.210 -34.634 1.00 52.53 764 TYR A CA 1
ATOM 1936 C C . TYR A 1 239 ? 10.166 -42.498 -33.389 1.00 54.84 764 TYR A C 1
ATOM 1937 O O . TYR A 1 239 ? 9.408 -43.072 -32.606 1.00 55.37 764 TYR A O 1
ATOM 1946 N N . SER A 1 240 ? 10.565 -41.242 -33.221 1.00 55.53 765 SER A N 1
ATOM 1947 C CA . SER A 1 240 ? 10.096 -40.431 -32.104 1.00 58.33 765 SER A CA 1
ATOM 1948 C C . SER A 1 240 ? 8.658 -39.969 -32.330 1.00 55.20 765 SER A C 1
ATOM 1949 O O . SER A 1 240 ? 7.840 -39.983 -31.412 1.00 60.49 765 SER A O 1
ATOM 1952 N N . ASN A 1 241 ? 8.359 -39.561 -33.559 1.00 56.30 766 ASN A N 1
ATOM 1953 C CA . ASN A 1 241 ? 7.020 -39.108 -33.923 1.00 56.23 766 ASN A CA 1
ATOM 1954 C C . ASN A 1 241 ? 6.034 -40.260 -34.070 1.00 55.66 766 ASN A C 1
ATOM 1955 O O . ASN A 1 241 ? 4.825 -40.043 -34.157 1.00 57.35 766 ASN A O 1
ATOM 1960 N N . GLY A 1 242 ? 6.555 -41.481 -34.106 1.00 53.43 767 GLY A N 1
ATOM 1961 C CA . GLY A 1 242 ? 5.721 -42.649 -34.314 1.00 51.23 767 GLY A CA 1
ATOM 1962 C C . GLY A 1 242 ? 5.245 -42.757 -35.750 1.00 51.32 767 GLY A C 1
ATOM 1963 O O . GLY A 1 242 ? 4.257 -43.434 -36.033 1.00 52.81 767 GLY A O 1
ATOM 1964 N N . ASN A 1 243 ? 5.941 -42.078 -36.658 1.00 49.01 768 ASN A N 1
ATOM 1965 C CA . ASN A 1 243 ? 5.644 -42.181 -38.082 1.00 51.34 768 ASN A CA 1
ATOM 1966 C C . ASN A 1 243 ? 6.252 -43.456 -38.645 1.00 51.69 768 ASN A C 1
ATOM 1967 O O . ASN A 1 243 ? 7.272 -43.429 -39.337 1.00 47.57 768 ASN A O 1
ATOM 1972 N N . ILE A 1 244 ? 5.615 -44.577 -38.336 1.00 48.64 769 ILE A N 1
ATOM 1973 C 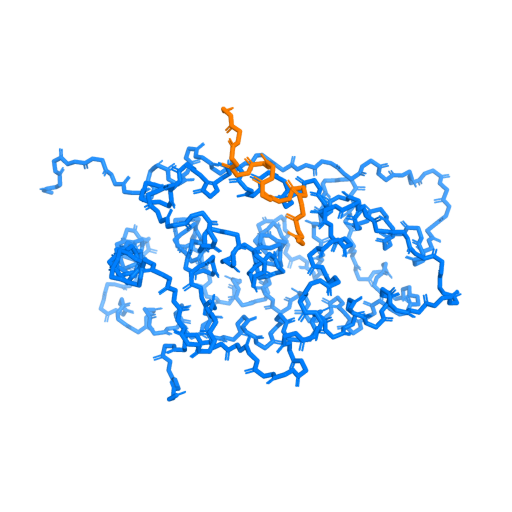CA . ILE A 1 244 ? 6.105 -45.874 -38.766 1.00 46.73 769 ILE A CA 1
ATOM 1974 C C . ILE A 1 244 ? 4.980 -46.897 -38.687 1.00 47.10 769 ILE A C 1
ATOM 1975 O O . ILE A 1 244 ? 4.109 -46.817 -37.819 1.00 45.37 769 ILE A O 1
ATOM 1980 N N . LYS A 1 245 ? 4.988 -47.840 -39.618 1.00 39.35 770 LYS A N 1
ATOM 1981 C CA . LYS A 1 245 ? 4.012 -48.915 -39.627 1.00 38.98 770 LYS A CA 1
ATOM 1982 C C . LYS A 1 245 ? 4.689 -50.219 -40.016 1.00 39.16 770 LYS A C 1
ATOM 1983 O O . LYS A 1 245 ? 5.033 -50.432 -41.178 1.00 34.58 770 LYS A O 1
ATOM 1989 N N . LYS A 1 246 ? 4.899 -51.080 -39.029 1.00 35.83 771 LYS A N 1
ATOM 1990 C CA . LYS A 1 246 ? 5.464 -52.393 -39.285 1.00 35.76 771 LYS A CA 1
ATOM 1991 C C . LYS A 1 246 ? 4.374 -53.313 -39.823 1.00 37.42 771 LYS A C 1
ATOM 1992 O O . LYS A 1 246 ? 3.295 -53.412 -39.241 1.00 35.63 771 LYS A O 1
ATOM 1998 N N . LEU A 1 247 ? 4.648 -53.963 -40.951 1.00 31.51 772 LEU A N 1
ATOM 1999 C CA . LEU A 1 247 ? 3.684 -54.877 -41.551 1.00 31.99 772 LEU A CA 1
ATOM 2000 C C . LEU A 1 247 ? 3.862 -56.273 -40.969 1.00 34.99 772 LEU A C 1
ATOM 2001 O O . LEU A 1 247 ? 4.666 -57.063 -41.459 1.00 43.19 772 LEU A O 1
ATOM 2006 N N . LEU A 1 248 ? 3.107 -56.569 -39.919 1.00 28.44 773 LEU A N 1
ATOM 2007 C CA . LEU A 1 248 ? 3.245 -57.831 -39.210 1.00 30.32 773 LEU A CA 1
ATOM 2008 C C . LEU A 1 248 ? 2.376 -58.925 -39.822 1.00 26.32 773 LEU A C 1
ATOM 2009 O O . LEU A 1 248 ? 1.227 -58.684 -40.186 1.00 26.75 773 LEU A O 1
ATOM 2014 N N . PHE A 1 249 ? 2.938 -60.123 -39.931 1.00 25.87 774 PHE A N 1
ATOM 2015 C CA . PHE A 1 249 ? 2.192 -61.275 -40.424 1.00 27.49 774 PHE A CA 1
ATOM 2016 C C . PHE A 1 249 ? 1.270 -61.849 -39.350 1.00 29.71 774 PHE A C 1
ATOM 2017 O O . PHE A 1 249 ? 0.184 -62.331 -39.659 1.00 29.21 774 PHE A O 1
ATOM 2025 N N . HIS A 1 250 ? 1.697 -61.793 -38.090 1.00 30.67 775 HIS A N 1
ATOM 2026 C CA . HIS A 1 250 ? 1.001 -62.531 -37.035 1.00 30.05 775 HIS A CA 1
ATOM 2027 C C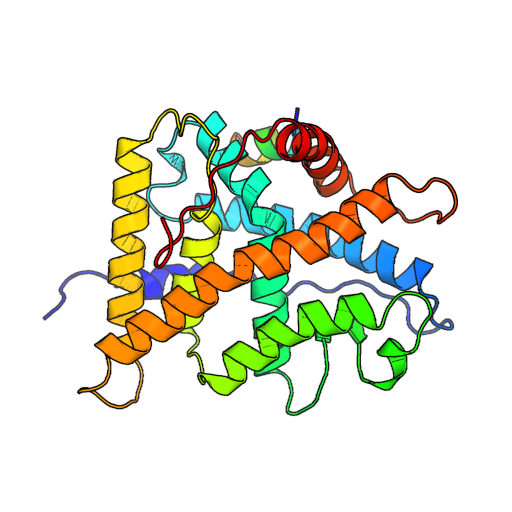 . HIS A 1 250 ? 0.579 -61.690 -35.830 1.00 36.92 775 HIS A C 1
ATOM 2028 O O . HIS A 1 250 ? 0.369 -62.223 -34.741 1.00 39.95 775 HIS A O 1
ATOM 2035 N N . GLN A 1 251 ? 0.451 -60.382 -36.031 1.00 37.88 776 GLN A N 1
ATOM 2036 C CA . GLN A 1 251 ? -0.102 -59.485 -35.018 1.00 44.46 776 GLN A CA 1
ATOM 2037 C C . GLN A 1 251 ? -0.931 -58.403 -35.699 1.00 41.90 776 GLN A C 1
ATOM 2038 O O . GLN A 1 251 ? -0.735 -58.120 -36.881 1.00 44.13 776 GLN A O 1
ATOM 2044 N N . LYS A 1 252 ? -1.847 -57.792 -34.955 1.00 44.24 777 LYS A N 1
ATOM 2045 C CA . LYS A 1 252 ? -2.674 -56.720 -35.502 1.00 48.70 777 LYS A CA 1
ATOM 2046 C C . LYS A 1 252 ? -1.861 -55.441 -35.686 1.00 54.55 777 LYS A C 1
ATOM 2047 O O . LYS A 1 252 ? -0.686 -55.384 -35.318 1.00 53.95 777 LYS A O 1
ATOM 2053 N N . ALA B 2 1 ? 16.415 -34.484 -47.751 1.00 63.08 741 ALA B N 1
ATOM 2054 C CA . ALA B 2 1 ? 17.050 -35.442 -46.853 1.00 62.61 741 ALA B CA 1
ATOM 2055 C C . ALA B 2 1 ? 17.397 -36.731 -47.588 1.00 61.68 741 ALA B C 1
ATOM 2056 O O . ALA B 2 1 ? 16.865 -36.990 -48.674 1.00 60.25 741 ALA B O 1
ATOM 2058 N N . ASN B 2 2 ? 18.277 -37.531 -46.983 1.00 55.30 742 ASN B N 1
ATOM 2059 C CA . ASN B 2 2 ? 18.806 -38.744 -47.608 1.00 52.93 742 ASN B CA 1
ATOM 2060 C C . ASN B 2 2 ? 19.214 -38.469 -49.045 1.00 47.36 742 ASN B C 1
ATOM 2061 O O . ASN B 2 2 ? 18.809 -39.176 -49.973 1.00 47.09 742 ASN B O 1
ATOM 2066 N N . ALA B 2 3 ? 20.005 -37.416 -49.213 1.00 45.83 743 ALA B N 1
ATOM 2067 C CA . ALA B 2 3 ? 20.360 -36.914 -50.528 1.00 41.18 743 ALA B CA 1
ATOM 2068 C C . ALA B 2 3 ? 21.159 -37.934 -51.332 1.00 33.50 743 ALA B C 1
ATOM 2069 O O . ALA B 2 3 ? 20.907 -38.119 -52.521 1.00 37.64 743 ALA B O 1
ATOM 2071 N N . LEU B 2 4 ? 22.112 -38.603 -50.690 1.00 31.49 744 LEU B N 1
ATOM 2072 C CA . LEU B 2 4 ? 22.908 -39.604 -51.391 1.00 30.24 744 LEU B CA 1
ATOM 2073 C C . LEU B 2 4 ? 22.033 -40.778 -51.826 1.00 35.02 744 LEU B C 1
ATOM 2074 O O . LEU B 2 4 ? 22.231 -41.348 -52.900 1.00 31.31 744 LEU B O 1
ATOM 2079 N N . LEU B 2 5 ? 21.064 -41.129 -50.986 1.00 34.72 745 LEU B N 1
ATOM 2080 C CA . LEU B 2 5 ? 20.132 -42.209 -51.295 1.00 34.22 745 LEU B CA 1
ATOM 2081 C C . LEU B 2 5 ? 19.299 -41.876 -52.532 1.00 31.90 745 LEU B C 1
ATOM 2082 O O . LEU B 2 5 ? 19.223 -42.668 -53.472 1.00 32.53 745 LEU B O 1
ATOM 2087 N N . ARG B 2 6 ? 18.680 -40.699 -52.521 1.00 35.19 746 ARG B N 1
ATOM 2088 C CA . ARG B 2 6 ? 17.912 -40.218 -53.665 1.00 38.55 746 ARG B CA 1
ATOM 2089 C C . ARG B 2 6 ? 18.771 -40.194 -54.925 1.00 37.20 746 ARG B C 1
ATOM 2090 O O . ARG B 2 6 ? 18.328 -40.608 -55.997 1.00 36.84 746 ARG B O 1
ATOM 2098 N N . TYR B 2 7 ? 20.002 -39.713 -54.781 1.00 36.92 747 TYR B N 1
ATOM 2099 C CA . TYR B 2 7 ? 20.949 -39.656 -55.889 1.00 32.42 747 TYR B CA 1
ATOM 2100 C C . TYR B 2 7 ? 21.168 -41.024 -56.522 1.00 36.34 747 TYR B C 1
ATOM 2101 O O . TYR B 2 7 ? 21.146 -41.165 -57.744 1.00 34.50 747 TYR B O 1
ATOM 2110 N N . LEU B 2 8 ? 21.396 -42.030 -55.684 1.00 28.15 748 LEU B N 1
ATOM 2111 C CA . LEU B 2 8 ? 21.667 -43.377 -56.169 1.00 30.99 748 LEU B CA 1
ATOM 2112 C C . LEU B 2 8 ? 20.443 -44.002 -56.828 1.00 31.29 748 LEU B C 1
ATOM 2113 O O . LEU B 2 8 ? 20.564 -44.772 -57.779 1.00 34.61 748 LEU B O 1
ATOM 2118 N N . LEU B 2 9 ? 19.265 -43.673 -56.314 1.00 31.18 749 LEU B N 1
ATOM 2119 C CA . LEU B 2 9 ? 18.029 -44.211 -56.864 1.00 35.21 749 LEU B CA 1
ATOM 2120 C C . LEU B 2 9 ? 17.700 -43.570 -58.211 1.00 38.45 749 LEU B C 1
ATOM 2121 O O . LEU B 2 9 ? 17.181 -44.229 -59.112 1.00 38.39 749 LEU B O 1
ATOM 2126 N N . ASP B 2 10 ? 18.026 -42.289 -58.348 1.00 39.18 750 ASP B N 1
ATOM 2127 C CA . ASP B 2 10 ? 17.614 -41.517 -59.516 1.00 44.52 750 ASP B CA 1
ATOM 2128 C C . ASP B 2 10 ? 18.632 -41.523 -60.659 1.00 46.03 750 ASP B C 1
ATOM 2129 O O . ASP B 2 10 ? 18.415 -40.872 -61.679 1.00 55.28 750 ASP B O 1
ATOM 2134 N N . LYS B 2 11 ? 19.734 -42.251 -60.510 1.00 46.93 751 LYS B N 1
ATOM 2135 C CA . LYS B 2 11 ? 20.769 -42.205 -61.540 1.00 52.56 751 LYS B CA 1
ATOM 2136 C C . LYS B 2 11 ? 20.715 -43.396 -62.493 1.00 62.06 751 LYS B C 1
ATOM 2137 O O . LYS B 2 11 ? 20.175 -44.454 -62.162 1.00 62.22 751 LYS B O 1
ATOM 2143 N N . ASP B 2 12 ? 21.282 -43.192 -63.681 1.00 67.43 752 ASP B N 1
ATOM 2144 C CA . ASP B 2 12 ? 21.336 -44.193 -64.745 1.00 73.98 752 ASP B CA 1
ATOM 2145 C C . ASP B 2 12 ? 21.833 -45.548 -64.249 1.00 73.45 752 ASP B C 1
ATOM 2146 O O . ASP B 2 12 ? 23.003 -45.701 -63.898 1.00 75.36 752 ASP B O 1
#